Protein AF-A0A936ZHN9-F1 (afdb_monomer_lite)

pLDDT: mean 74.26, std 23.76, range [26.36, 98.88]

Organism: NCBI:txid670292

Sequence (359 aa):
MGTAAKRIGDVVGRVVKGFGGCNIIDLTASSDRSVEKGTRDTKKVFALVLHQMACCHQRRDPLRSYLGIKAHYAILPDGRILQLHGVDKLIWASHGFNNGSVAVEFAGNFPNIHGKWWKGDTYGRNKVTAAQIEAGRCLVRHLVRTIGLRTVLAHRQSSDTRENDPGPDIWYNVGQWAVTTLGLSDGGPGFKVGSGKPILDAWRTWGTSGLVREAEAEVGFQTEFNFEEGEETEDELWRGEPEGNFEGEVPFAEALRDPRAKGPGIYTLFKGGKRLYAGRADNLQRRLATHLWYMKKHDANVGDYAVKLTPLAGADPSKLSRVESATIRHWGTRTQGGPLTNVKTRELEVLPLSTEAWT

Foldseek 3Di:
DDPDDDDDDPQQFDQDQQPPRQGEGESQVPADCVQFPDFADLLLAAEEAAFEPLAAQDDPDVSNPCSDPQFQWEAHLQLHIYGNHDSRTQGPDQAPCRRHYGYYYYYAFEAAPVQDTDPCVVGNHDHRHPSSLVSLQVVLVSCCPPRVHQAYEFSLQEAPVCVQTVHLVNCQSRVLCCCVPVVHHHPAPQHHDDNHGGDDPCSNCPPVVPVVVVVVPPDPDDDDDDDDDDPDDPPPDDPADLQHDPPQKDQLVVCLVDPLQAAWFKKWKDFQNHTFKIDIDRGNNVVSVVLVVLCVVVVHDSRRMIMGGDRPVPDDPVRRVVSVVSVCVVPHFDDDDDSRDDNRPRMHGDDDDDDDDDD

Radius of gyration: 25.52 Å; chains: 1; bounding box: 88×53×65 Å

InterPro domains:
  IPR002502 N-acetylmuramoyl-L-alanine amidase domain [PF01510] (45-168)
  IPR002502 N-acetylmuramoyl-L-alanine amidase domain [cd06583] (64-168)
  IPR036505 N-acetylmuramoyl-L-alanine amidase/PGRP domain superfamily [G3DSA:3.40.80.10] (27-177)
  IPR036505 N-acetylmuramoyl-L-alanine amidase/PGRP domain superfamily [SSF55846] (54-177)

Secondary structure (DSSP, 8-state):
-------------EEEEETTTEEEEE-TTTS-GGGEEEE--GGG--EEEEEE-SB-S--SSHHHHTTT-SSSEEE-TT-PEEE-S-TTEEESSSGGGGGGEEEEEESB----TTS--TTHHHH------HHHHHHHHHHHHHHHHHH---EEEEGGGG-GGGTTSS-HHHIIIIIIHHHHHH--B---TT---TT--PPPHHHHTTTTTTHHHHHTSS---------------TT-S--S-TT--GGGEEEHHHHTT-GGGSSSEEEEEEETTEEEEEEEESSHHHHHHHHHHHHHHTT--GGGEEEEEEE-TT--HHHHHHHHHHHHHHH---SS--TT--GGG--------------

Structure (mmCIF, N/CA/C/O backbone):
data_AF-A0A936ZHN9-F1
#
_entry.id   AF-A0A936ZHN9-F1
#
loop_
_atom_site.group_PDB
_atom_site.id
_atom_site.type_symbol
_atom_site.label_atom_id
_atom_site.label_alt_id
_atom_site.label_comp_id
_atom_site.label_asym_id
_atom_site.label_entity_id
_atom_site.label_seq_id
_atom_site.pdbx_PDB_ins_code
_atom_site.Cartn_x
_atom_site.Cartn_y
_atom_site.Cartn_z
_atom_site.occupancy
_atom_site.B_iso_or_equiv
_atom_site.auth_seq_id
_atom_site.auth_comp_id
_atom_site.auth_asym_id
_atom_site.auth_atom_id
_atom_site.pdbx_PDB_model_num
ATOM 1 N N . MET A 1 1 ? 47.050 16.314 -15.512 1.00 35.94 1 MET A N 1
ATOM 2 C CA . MET A 1 1 ? 46.449 14.967 -15.609 1.00 35.94 1 MET A CA 1
ATOM 3 C C . MET A 1 1 ? 46.269 14.439 -14.197 1.00 35.94 1 MET A C 1
ATOM 5 O O . MET A 1 1 ? 47.261 14.259 -13.510 1.00 35.94 1 MET A O 1
ATOM 9 N N . GLY A 1 2 ? 45.031 14.294 -13.732 1.00 27.86 2 GLY A N 1
ATOM 10 C CA . GLY A 1 2 ? 44.733 13.868 -12.364 1.00 27.86 2 GLY A CA 1
ATOM 11 C C . GLY A 1 2 ? 43.358 13.223 -12.314 1.00 27.86 2 GLY A C 1
ATOM 12 O O . GLY A 1 2 ? 42.372 13.864 -11.970 1.00 27.86 2 GLY A O 1
ATOM 13 N N . THR A 1 3 ? 43.284 11.966 -12.736 1.00 32.03 3 THR A N 1
ATOM 14 C CA . THR A 1 3 ? 42.100 11.118 -12.611 1.00 32.03 3 THR A CA 1
ATOM 15 C C . THR A 1 3 ? 41.968 10.699 -11.150 1.00 32.03 3 THR A C 1
ATOM 17 O O . THR A 1 3 ? 42.633 9.777 -10.684 1.00 32.03 3 THR A O 1
ATOM 20 N N . ALA A 1 4 ? 41.109 11.393 -10.404 1.00 32.22 4 ALA A N 1
ATOM 21 C CA . ALA A 1 4 ? 40.687 10.955 -9.082 1.00 32.22 4 ALA A CA 1
ATOM 22 C C . ALA A 1 4 ? 39.760 9.740 -9.238 1.00 32.22 4 ALA A C 1
ATOM 24 O O . ALA A 1 4 ? 38.570 9.870 -9.532 1.00 32.22 4 ALA A O 1
ATOM 25 N N . ALA A 1 5 ? 40.321 8.544 -9.064 1.00 34.22 5 ALA A N 1
ATOM 26 C CA . ALA A 1 5 ? 39.557 7.317 -8.910 1.00 34.22 5 ALA A CA 1
ATOM 27 C C . ALA A 1 5 ? 38.661 7.443 -7.666 1.00 34.22 5 ALA A C 1
ATOM 29 O O . ALA A 1 5 ? 39.126 7.447 -6.524 1.00 34.22 5 ALA A O 1
ATOM 30 N N . LYS A 1 6 ? 37.356 7.587 -7.900 1.00 33.28 6 LYS A N 1
ATOM 31 C CA . LYS A 1 6 ? 36.328 7.616 -6.862 1.00 33.28 6 LYS A CA 1
ATOM 32 C C . LYS A 1 6 ? 36.311 6.236 -6.198 1.00 33.28 6 LYS A C 1
ATOM 34 O O . LYS A 1 6 ? 35.942 5.253 -6.836 1.00 33.28 6 LYS A O 1
ATOM 39 N N . ARG A 1 7 ? 36.759 6.158 -4.940 1.00 34.28 7 ARG A N 1
ATOM 40 C CA . ARG A 1 7 ? 36.729 4.931 -4.129 1.00 34.28 7 ARG A CA 1
ATOM 41 C C . ARG A 1 7 ? 35.315 4.343 -4.156 1.00 34.28 7 ARG A C 1
ATOM 43 O O . ARG A 1 7 ? 34.364 4.988 -3.717 1.00 34.28 7 ARG A O 1
ATOM 50 N N . ILE A 1 8 ? 35.190 3.134 -4.694 1.00 36.06 8 ILE A N 1
ATOM 51 C CA . ILE A 1 8 ? 33.970 2.330 -4.649 1.00 36.06 8 ILE A CA 1
ATOM 52 C C . ILE A 1 8 ? 33.857 1.823 -3.212 1.00 36.06 8 ILE A C 1
ATOM 54 O O . ILE A 1 8 ? 34.542 0.884 -2.829 1.00 36.06 8 ILE A O 1
ATOM 58 N N . GLY A 1 9 ? 33.055 2.502 -2.393 1.00 38.91 9 GLY A N 1
ATOM 59 C CA . GLY A 1 9 ? 32.646 1.968 -1.099 1.00 38.91 9 GLY A CA 1
ATOM 60 C C . GLY A 1 9 ? 31.683 0.803 -1.312 1.00 38.91 9 GLY A C 1
ATOM 61 O O . GLY A 1 9 ? 30.741 0.897 -2.113 1.00 38.91 9 GLY A O 1
ATOM 62 N N . ASP A 1 10 ? 31.917 -0.302 -0.615 1.00 45.94 10 ASP A N 1
ATOM 63 C CA . ASP A 1 10 ? 30.954 -1.392 -0.528 1.00 45.94 10 ASP A CA 1
ATOM 64 C C . ASP A 1 10 ? 29.676 -0.861 0.125 1.00 45.94 10 ASP A C 1
ATOM 66 O O . ASP A 1 10 ? 29.695 -0.341 1.242 1.00 45.94 10 ASP A O 1
ATOM 70 N N . VAL A 1 11 ? 28.550 -0.944 -0.589 1.00 52.50 11 VAL A N 1
ATOM 71 C CA . VAL A 1 11 ? 27.240 -0.665 0.008 1.00 52.50 11 VAL A CA 1
ATOM 72 C C . VAL A 1 11 ? 26.887 -1.882 0.848 1.00 52.50 11 VAL A C 1
ATOM 74 O O . VAL A 1 11 ? 26.295 -2.845 0.367 1.00 52.50 11 VAL A O 1
ATOM 77 N N . VAL A 1 12 ? 27.314 -1.858 2.107 1.00 57.59 12 VAL A N 1
ATOM 78 C CA . VAL A 1 12 ? 26.957 -2.870 3.098 1.00 57.59 12 VAL A CA 1
ATOM 79 C C . VAL A 1 12 ? 25.663 -2.415 3.760 1.00 57.59 12 VAL A C 1
ATOM 81 O O . VAL A 1 12 ? 25.672 -1.653 4.724 1.00 57.59 12 VAL A O 1
ATOM 84 N N . GLY A 1 13 ? 24.529 -2.847 3.209 1.00 57.91 13 GLY A N 1
ATOM 85 C CA . GLY A 1 13 ? 23.241 -2.656 3.869 1.00 57.91 13 GLY A CA 1
ATOM 86 C C . GLY A 1 13 ? 23.223 -3.413 5.192 1.00 57.91 13 GLY A C 1
ATOM 87 O O . GLY A 1 13 ? 23.530 -4.608 5.233 1.00 57.91 13 GLY A O 1
ATOM 88 N N . ARG A 1 14 ? 22.866 -2.739 6.287 1.00 69.00 14 ARG A N 1
ATOM 89 C CA . ARG A 1 14 ? 22.705 -3.419 7.572 1.00 69.00 14 ARG A CA 1
ATOM 90 C C . ARG A 1 14 ? 21.387 -4.179 7.525 1.00 69.00 14 ARG A C 1
ATOM 92 O O . ARG A 1 14 ? 20.329 -3.573 7.389 1.00 69.00 14 ARG A O 1
ATOM 99 N N . VAL A 1 15 ? 21.429 -5.505 7.650 1.00 61.72 15 VAL A N 1
ATOM 100 C CA . VAL A 1 15 ? 20.197 -6.274 7.857 1.00 61.72 15 VAL A CA 1
ATOM 101 C C . VAL A 1 15 ? 19.687 -5.938 9.250 1.00 61.72 15 VAL A C 1
ATOM 103 O O . VAL A 1 15 ? 20.253 -6.359 10.259 1.00 61.72 15 VAL A O 1
ATOM 106 N N . VAL A 1 16 ? 18.615 -5.160 9.305 1.00 60.09 16 VAL A N 1
ATOM 107 C CA . VAL A 1 16 ? 17.862 -4.946 10.528 1.00 60.09 16 VAL A CA 1
ATOM 108 C C . VAL A 1 16 ? 16.792 -6.026 10.542 1.00 60.09 16 VAL A C 1
ATOM 110 O O . VAL A 1 16 ? 15.832 -5.994 9.770 1.00 60.09 16 VAL A O 1
ATOM 113 N N . LYS A 1 17 ? 16.964 -7.029 11.411 1.00 52.78 17 LYS A N 1
ATOM 114 C CA . LYS A 1 17 ? 15.874 -7.962 11.705 1.00 52.78 17 LYS A CA 1
ATOM 115 C C . LYS A 1 17 ? 14.760 -7.161 12.371 1.00 52.78 17 LYS A C 1
ATOM 117 O O . LYS A 1 17 ? 14.846 -6.826 13.550 1.00 52.78 17 LYS A O 1
ATOM 122 N N . GLY A 1 18 ? 13.720 -6.837 11.613 1.00 49.50 18 GLY A N 1
ATOM 123 C CA . GLY A 1 18 ? 12.486 -6.317 12.170 1.00 49.50 18 GLY A CA 1
ATOM 124 C C . GLY A 1 18 ? 11.871 -7.369 13.092 1.00 49.50 18 GLY A C 1
ATOM 125 O O . GLY A 1 18 ? 11.847 -8.561 12.775 1.00 49.50 18 GLY A O 1
ATOM 126 N N . PHE A 1 19 ? 11.357 -6.938 14.243 1.00 41.69 19 PHE A N 1
ATOM 127 C CA . PHE A 1 19 ? 10.663 -7.831 15.168 1.00 41.69 19 PHE A CA 1
ATOM 128 C C . PHE A 1 19 ? 9.455 -8.499 14.479 1.00 41.69 19 PHE A C 1
ATOM 130 O O . PHE A 1 19 ? 8.553 -7.824 13.970 1.00 41.69 19 PHE A O 1
ATOM 137 N N . GLY A 1 20 ? 9.446 -9.839 14.464 1.00 48.97 20 GLY A N 1
ATOM 138 C CA . GLY A 1 20 ? 8.433 -10.666 13.794 1.00 48.97 20 GLY A CA 1
ATOM 139 C C . GLY A 1 20 ? 8.844 -11.278 12.447 1.00 48.97 20 GLY A C 1
ATOM 140 O O . GLY A 1 20 ? 7.960 -11.626 11.673 1.00 48.97 20 GLY A O 1
ATOM 141 N N . GLY A 1 21 ? 10.146 -11.397 12.158 1.00 59.66 21 GLY A N 1
ATOM 142 C CA . GLY A 1 21 ? 10.658 -12.133 10.989 1.00 59.66 21 GLY A CA 1
ATOM 143 C C . GLY A 1 21 ? 10.803 -11.310 9.705 1.00 59.66 21 GLY A C 1
ATOM 144 O O . GLY A 1 21 ? 11.083 -11.874 8.652 1.00 59.66 21 GLY A O 1
ATOM 145 N N . CYS A 1 22 ? 10.640 -9.984 9.777 1.00 74.56 22 CYS A N 1
ATOM 146 C CA . CYS A 1 22 ? 10.806 -9.101 8.624 1.00 74.56 22 CYS A CA 1
ATOM 147 C C . CYS A 1 22 ? 12.273 -8.746 8.401 1.00 74.56 22 CYS A C 1
ATOM 149 O O . CYS A 1 22 ? 12.855 -8.013 9.200 1.00 74.56 22 CYS A O 1
ATOM 151 N N . ASN A 1 23 ? 12.871 -9.225 7.313 1.00 84.06 23 ASN A N 1
ATOM 152 C CA . ASN A 1 23 ? 14.238 -8.859 6.948 1.00 84.06 23 ASN A CA 1
ATOM 153 C C . ASN A 1 23 ? 14.222 -7.548 6.153 1.00 84.06 23 ASN A C 1
ATOM 155 O O . ASN A 1 23 ? 14.029 -7.554 4.937 1.00 84.06 23 ASN A O 1
ATOM 159 N N . ILE A 1 24 ? 14.410 -6.428 6.856 1.00 91.75 24 ILE A N 1
ATOM 160 C CA . ILE A 1 24 ? 14.537 -5.099 6.253 1.00 91.75 24 ILE A CA 1
ATOM 161 C C . ILE A 1 24 ? 16.026 -4.768 6.143 1.00 91.75 24 ILE A C 1
ATOM 163 O O . ILE A 1 24 ? 16.771 -4.821 7.122 1.00 91.75 24 ILE A O 1
ATOM 167 N N . ILE A 1 25 ? 16.471 -4.447 4.935 1.00 92.94 25 ILE A N 1
ATOM 168 C CA . ILE A 1 25 ? 17.837 -4.014 4.658 1.00 92.94 25 ILE A CA 1
ATOM 169 C C . ILE A 1 25 ? 17.857 -2.494 4.774 1.00 92.94 25 ILE A C 1
ATOM 171 O O . ILE A 1 25 ? 17.269 -1.799 3.945 1.00 92.94 25 ILE A O 1
ATOM 175 N N . ASP A 1 26 ? 18.520 -1.985 5.806 1.00 93.62 26 ASP A N 1
ATOM 176 C CA . ASP A 1 26 ? 18.689 -0.553 6.016 1.00 93.62 26 ASP A CA 1
ATOM 177 C C . ASP A 1 26 ? 19.761 -0.010 5.065 1.00 93.62 26 ASP A C 1
ATOM 179 O O . ASP A 1 26 ? 20.941 -0.363 5.155 1.00 93.62 26 ASP A O 1
ATOM 183 N N . LEU A 1 27 ? 19.316 0.837 4.138 1.00 94.69 27 LEU A N 1
ATOM 184 C CA . LEU A 1 27 ? 20.131 1.572 3.174 1.00 94.69 27 LEU A CA 1
ATOM 185 C C . LEU A 1 27 ? 20.013 3.089 3.380 1.00 94.69 27 LEU A C 1
ATOM 187 O O . LEU A 1 27 ? 20.420 3.869 2.515 1.00 94.69 27 LEU A O 1
ATOM 191 N N . THR A 1 28 ? 19.475 3.536 4.516 1.00 94.56 28 THR A N 1
ATOM 192 C CA . THR A 1 28 ? 19.203 4.957 4.767 1.00 94.56 28 THR A CA 1
ATOM 193 C C . THR A 1 28 ? 20.461 5.815 4.760 1.00 94.56 28 THR A C 1
ATOM 195 O O . THR A 1 28 ? 20.413 6.974 4.355 1.00 94.56 28 THR A O 1
ATOM 198 N N . ALA A 1 29 ? 21.608 5.257 5.152 1.00 93.31 29 ALA A N 1
ATOM 199 C CA . ALA A 1 29 ? 22.896 5.946 5.111 1.00 93.31 29 ALA A CA 1
ATOM 200 C C . ALA A 1 29 ? 23.430 6.158 3.682 1.00 93.31 29 ALA A C 1
ATOM 202 O O . ALA A 1 29 ? 24.189 7.098 3.453 1.00 93.31 29 ALA A O 1
ATOM 203 N N . SER A 1 30 ? 23.040 5.303 2.733 1.00 93.50 30 SER A N 1
ATOM 204 C CA . SER A 1 30 ? 23.545 5.310 1.353 1.00 93.50 30 SER A CA 1
ATOM 205 C C . SER A 1 30 ? 22.571 5.914 0.341 1.00 93.50 30 SER A C 1
ATOM 207 O O . SER A 1 30 ? 22.968 6.162 -0.796 1.00 93.50 30 SER A O 1
ATOM 209 N N . SER A 1 31 ? 21.310 6.124 0.721 1.00 93.56 31 SER A N 1
ATOM 210 C CA . SER A 1 31 ? 20.264 6.598 -0.192 1.00 93.56 31 SER A CA 1
ATOM 211 C C . SER A 1 31 ? 20.435 8.071 -0.564 1.00 93.56 31 SER A C 1
ATOM 213 O O . SER A 1 31 ? 20.988 8.868 0.199 1.00 93.56 31 SER A O 1
ATOM 215 N N . ASP A 1 32 ? 19.969 8.435 -1.759 1.00 93.25 32 ASP A N 1
ATOM 216 C CA . ASP A 1 32 ? 20.125 9.781 -2.305 1.00 93.25 32 ASP A CA 1
ATOM 217 C C . ASP A 1 32 ? 19.304 10.801 -1.507 1.00 93.25 32 ASP A C 1
ATOM 219 O O . ASP A 1 32 ? 18.083 10.884 -1.618 1.00 93.25 32 ASP A O 1
ATOM 223 N N . ARG A 1 33 ? 19.988 11.641 -0.727 1.00 94.12 33 ARG A N 1
ATOM 224 C CA . ARG A 1 33 ? 19.355 12.674 0.105 1.00 94.12 33 ARG A CA 1
ATOM 225 C C . ARG A 1 33 ? 18.633 13.753 -0.706 1.00 94.12 33 ARG A C 1
ATOM 227 O O . ARG A 1 33 ? 17.804 14.456 -0.138 1.00 94.12 33 ARG A O 1
ATOM 234 N N . SER A 1 34 ? 18.887 13.885 -2.013 1.00 94.38 34 SER A N 1
ATOM 235 C CA . SER A 1 34 ? 18.247 14.907 -2.859 1.00 94.38 34 SER A CA 1
ATOM 236 C C . SER A 1 34 ? 16.718 14.749 -2.961 1.00 94.38 34 SER A C 1
ATOM 238 O O . SER A 1 34 ? 15.983 15.712 -3.240 1.00 94.38 34 SER A O 1
ATOM 240 N N . VAL A 1 35 ? 16.212 13.537 -2.705 1.00 93.94 35 VAL A N 1
ATOM 241 C CA . VAL A 1 35 ? 14.775 13.237 -2.730 1.00 93.94 35 VAL A CA 1
ATOM 242 C C . VAL A 1 35 ? 14.061 13.662 -1.445 1.00 93.94 35 VAL A C 1
ATOM 244 O O . VAL A 1 35 ? 12.846 13.874 -1.479 1.00 93.94 35 VAL A O 1
ATOM 247 N N . GLU A 1 36 ? 14.794 13.839 -0.343 1.00 95.44 36 GLU A N 1
ATOM 248 C CA . GLU A 1 36 ? 14.254 14.291 0.939 1.00 95.44 36 GLU A CA 1
ATOM 249 C C . GLU A 1 36 ? 13.883 15.778 0.860 1.00 95.44 36 GLU A C 1
ATOM 251 O O . GLU A 1 36 ? 14.629 16.612 0.346 1.00 95.44 36 GLU A O 1
ATOM 256 N N . LYS A 1 37 ? 12.694 16.122 1.357 1.00 96.00 37 LYS A N 1
ATOM 257 C CA . LYS A 1 37 ? 12.128 17.485 1.337 1.00 96.00 37 LYS A CA 1
ATOM 258 C C . LYS A 1 37 ? 12.020 18.099 2.727 1.00 96.00 37 LYS A C 1
ATOM 260 O O . LYS A 1 37 ? 11.380 19.129 2.903 1.00 96.00 37 LYS A O 1
ATOM 265 N N . GLY A 1 38 ? 12.643 17.452 3.705 1.00 93.75 38 GLY A N 1
ATOM 266 C CA . GLY A 1 38 ? 12.658 17.855 5.101 1.00 93.75 38 GLY A CA 1
ATOM 267 C C . GLY A 1 38 ? 12.390 16.684 6.038 1.00 93.75 38 GLY A C 1
ATOM 268 O O . GLY A 1 38 ? 12.247 15.532 5.620 1.00 93.75 38 GLY A O 1
ATOM 269 N N . THR A 1 39 ? 12.298 17.011 7.320 1.00 95.81 39 THR A N 1
ATOM 270 C CA . THR A 1 39 ? 11.963 16.078 8.400 1.00 95.81 39 THR A CA 1
ATOM 271 C C . THR A 1 39 ? 10.605 16.463 8.988 1.00 95.81 39 THR A C 1
ATOM 273 O O . THR A 1 39 ? 10.214 17.629 8.966 1.00 95.81 39 THR A O 1
ATOM 276 N N . ARG A 1 40 ? 9.879 15.484 9.519 1.00 94.06 40 ARG A N 1
ATOM 277 C CA . ARG A 1 40 ? 8.571 15.634 10.162 1.00 94.06 40 ARG A CA 1
ATOM 278 C C . ARG A 1 40 ? 8.491 14.759 11.408 1.00 94.06 40 ARG A C 1
ATOM 280 O O . ARG A 1 40 ? 9.172 13.743 11.514 1.00 94.06 40 ARG A O 1
ATOM 287 N N . ASP A 1 41 ? 7.614 15.147 12.328 1.00 91.62 41 ASP A N 1
ATOM 288 C CA . ASP A 1 41 ? 7.293 14.342 13.507 1.00 91.62 41 ASP A CA 1
ATOM 289 C C . ASP A 1 41 ? 6.678 13.000 13.080 1.00 91.62 41 ASP A C 1
ATOM 291 O O . ASP A 1 41 ? 5.678 12.963 12.353 1.00 91.62 41 ASP A O 1
ATOM 295 N N . THR A 1 42 ? 7.265 11.899 13.546 1.00 90.25 42 THR A N 1
ATOM 296 C CA . THR A 1 42 ? 6.815 10.539 13.242 1.00 90.25 42 THR A CA 1
ATOM 297 C C . THR A 1 42 ? 5.399 10.274 13.747 1.00 90.25 42 THR A C 1
ATOM 299 O O . THR A 1 42 ? 4.678 9.506 13.119 1.00 90.25 42 THR A O 1
ATOM 302 N N . LYS A 1 43 ? 4.929 10.982 14.784 1.00 89.94 43 LYS A N 1
ATOM 303 C CA . LYS A 1 43 ? 3.538 10.894 15.271 1.00 89.94 43 LYS A CA 1
ATOM 304 C C . LYS A 1 43 ? 2.503 11.367 14.246 1.00 89.94 43 LYS A C 1
ATOM 306 O O . LYS A 1 43 ? 1.330 11.002 14.333 1.00 89.94 43 LYS A O 1
ATOM 311 N N . LYS A 1 44 ? 2.915 12.187 13.273 1.00 90.12 44 LYS A N 1
ATOM 312 C CA . LYS A 1 44 ? 2.057 12.643 12.168 1.00 90.12 44 LYS A CA 1
ATOM 313 C C . LYS A 1 44 ? 2.020 11.654 11.003 1.00 90.12 44 LYS A C 1
ATOM 315 O O . LYS A 1 44 ? 1.222 11.842 10.089 1.00 90.12 44 LYS A O 1
ATOM 320 N N . VAL A 1 45 ? 2.853 10.615 11.025 1.00 95.25 45 VAL A N 1
ATOM 321 C CA . VAL A 1 45 ? 2.933 9.596 9.980 1.00 95.25 45 VAL A CA 1
ATOM 322 C C . VAL A 1 45 ? 2.044 8.428 10.368 1.00 95.25 45 VAL A C 1
ATOM 324 O O . VAL A 1 45 ? 2.269 7.761 11.369 1.00 95.25 45 VAL A O 1
ATOM 327 N N . PHE A 1 46 ? 1.005 8.194 9.578 1.00 92.75 46 PHE A N 1
ATOM 328 C CA . PHE A 1 46 ? -0.062 7.270 9.944 1.00 92.75 46 PHE A CA 1
ATOM 329 C C . PHE A 1 46 ? -0.534 6.371 8.806 1.00 92.75 46 PHE A C 1
ATOM 331 O O . PHE A 1 46 ? -1.327 5.450 9.035 1.00 92.75 46 PHE A O 1
ATOM 338 N N . ALA A 1 47 ? -0.067 6.656 7.591 1.00 97.44 47 ALA A N 1
ATOM 339 C CA . ALA A 1 47 ? -0.455 5.964 6.381 1.00 97.44 47 ALA A CA 1
ATOM 340 C C . ALA A 1 47 ? 0.745 5.342 5.655 1.00 97.44 47 ALA A C 1
ATOM 342 O O . ALA A 1 47 ? 1.867 5.846 5.711 1.00 97.44 47 ALA A O 1
ATOM 343 N N . LEU A 1 48 ? 0.481 4.254 4.940 1.00 98.81 48 LEU A N 1
ATOM 344 C CA . LEU A 1 48 ? 1.389 3.635 3.986 1.00 98.81 48 LEU A CA 1
ATOM 345 C C . LEU A 1 48 ? 0.734 3.765 2.621 1.00 98.81 48 LEU A C 1
ATOM 347 O O . LEU A 1 48 ? -0.390 3.301 2.443 1.00 98.81 48 LEU A O 1
ATOM 351 N N . VAL A 1 49 ? 1.425 4.377 1.668 1.00 98.88 49 VAL A N 1
ATOM 352 C CA . VAL A 1 49 ? 0.976 4.418 0.278 1.00 98.88 49 VAL A CA 1
ATOM 353 C C . VAL A 1 49 ? 1.728 3.345 -0.492 1.00 98.88 49 VAL A C 1
ATOM 355 O O . VAL A 1 49 ? 2.959 3.292 -0.467 1.00 98.88 49 VAL A O 1
ATOM 358 N N . LEU A 1 50 ? 0.970 2.462 -1.130 1.00 98.88 50 LEU A N 1
ATOM 359 C CA . LEU A 1 50 ? 1.474 1.406 -1.991 1.00 98.88 50 LEU A CA 1
ATOM 360 C C . LEU A 1 50 ? 1.678 1.959 -3.400 1.00 98.88 50 LEU A C 1
ATOM 362 O O . LEU A 1 50 ? 0.776 2.603 -3.948 1.00 98.88 50 LEU A O 1
ATOM 366 N N . HIS A 1 51 ? 2.837 1.646 -3.971 1.00 98.62 51 HIS A N 1
ATOM 367 C CA . HIS A 1 51 ? 3.221 2.029 -5.319 1.00 98.62 51 HIS A CA 1
ATOM 368 C C . HIS A 1 51 ? 3.730 0.839 -6.139 1.00 98.62 51 HIS A C 1
ATOM 370 O O . HIS A 1 51 ? 4.254 -0.130 -5.583 1.00 98.62 51 HIS A O 1
ATOM 376 N N . GLN A 1 52 ? 3.633 0.932 -7.462 1.00 97.12 52 GLN A N 1
ATOM 377 C CA . GLN A 1 52 ? 4.488 0.174 -8.374 1.00 97.12 52 GLN A CA 1
ATOM 378 C C . GLN A 1 52 ? 5.467 1.094 -9.101 1.00 97.12 52 GLN A C 1
ATOM 380 O O . GLN A 1 52 ? 5.100 2.175 -9.561 1.00 97.12 52 GLN A O 1
ATOM 385 N N . MET A 1 53 ? 6.687 0.601 -9.328 1.00 93.56 53 MET A N 1
ATOM 386 C CA . MET A 1 53 ? 7.719 1.388 -10.011 1.00 93.56 53 MET A CA 1
ATOM 387 C C . MET A 1 53 ? 7.434 1.584 -11.508 1.00 93.56 53 MET A C 1
ATOM 389 O O . MET A 1 53 ? 8.060 2.430 -12.146 1.00 93.56 53 MET A O 1
ATOM 393 N N . ALA A 1 54 ? 6.535 0.776 -12.087 1.00 89.19 54 ALA A N 1
ATOM 394 C CA . ALA A 1 54 ? 6.254 0.695 -13.523 1.00 89.19 54 ALA A CA 1
ATOM 395 C C . ALA A 1 54 ? 7.505 0.416 -14.385 1.00 89.19 54 ALA A C 1
ATOM 397 O O . ALA A 1 54 ? 7.560 0.773 -15.562 1.00 89.19 54 ALA A O 1
ATOM 398 N N . CYS A 1 55 ? 8.530 -0.201 -13.791 1.00 84.31 55 CYS A N 1
ATOM 399 C CA . CYS A 1 55 ? 9.802 -0.539 -14.419 1.00 84.31 55 CYS A CA 1
ATOM 400 C C . CYS A 1 55 ? 10.631 -1.450 -13.513 1.00 84.31 55 CYS A C 1
ATOM 402 O O . CYS A 1 55 ? 10.217 -1.841 -12.421 1.00 84.31 55 CYS A O 1
ATOM 404 N N . CYS A 1 56 ? 11.881 -1.672 -13.929 1.00 83.81 56 CYS A N 1
ATOM 405 C CA . CYS A 1 56 ? 12.973 -1.894 -12.990 1.00 83.81 56 CYS A CA 1
ATOM 406 C C . CYS A 1 56 ? 12.916 -3.223 -12.234 1.00 83.81 56 CYS A C 1
ATOM 408 O O . CYS A 1 56 ? 13.628 -3.354 -11.256 1.00 83.81 56 CYS A O 1
ATOM 410 N N . HIS A 1 57 ? 12.137 -4.206 -12.696 1.00 81.31 57 HIS A N 1
ATOM 411 C CA . HIS A 1 57 ? 11.923 -5.483 -12.009 1.00 81.31 57 HIS A CA 1
ATOM 412 C C . HIS A 1 57 ? 13.233 -6.177 -11.607 1.00 81.31 57 HIS A C 1
ATOM 414 O O . HIS A 1 57 ? 13.422 -6.533 -10.450 1.00 81.31 57 HIS A O 1
ATOM 420 N N . GLN A 1 58 ? 14.180 -6.306 -12.538 1.00 80.00 58 GLN A N 1
ATOM 421 C CA . GLN A 1 58 ? 15.496 -6.887 -12.279 1.00 80.00 58 GLN A CA 1
ATOM 422 C C . GLN A 1 58 ? 16.589 -5.856 -12.562 1.00 80.00 58 GLN A C 1
ATOM 424 O O . GLN A 1 58 ? 16.662 -5.267 -13.641 1.00 80.00 58 GLN A O 1
ATOM 429 N N . ARG A 1 59 ? 17.453 -5.631 -11.571 1.00 82.69 59 ARG A N 1
ATOM 430 C CA . ARG A 1 59 ? 18.626 -4.754 -11.657 1.00 82.69 59 ARG A CA 1
ATOM 431 C C . ARG A 1 59 ? 19.860 -5.576 -11.310 1.00 82.69 59 ARG A C 1
ATOM 433 O O . ARG A 1 59 ? 19.814 -6.361 -10.369 1.00 82.69 59 ARG A O 1
ATOM 440 N N . ARG A 1 60 ? 20.957 -5.374 -12.046 1.00 79.62 60 ARG A N 1
ATOM 441 C CA . ARG A 1 60 ? 22.218 -6.115 -11.856 1.00 79.62 60 ARG A CA 1
ATOM 442 C C . ARG A 1 60 ? 22.819 -5.913 -10.460 1.00 79.62 60 ARG A C 1
ATOM 444 O O . ARG A 1 60 ? 23.286 -6.870 -9.862 1.00 79.62 60 ARG A O 1
ATOM 451 N N . ASP A 1 61 ? 22.782 -4.682 -9.951 1.00 85.19 61 ASP A N 1
ATOM 452 C CA . ASP A 1 61 ? 23.204 -4.332 -8.589 1.00 85.19 61 ASP A CA 1
ATOM 453 C C . ASP A 1 61 ? 22.018 -3.684 -7.858 1.00 85.19 61 ASP A C 1
ATOM 455 O O . ASP A 1 61 ? 21.877 -2.456 -7.878 1.00 85.19 61 ASP A O 1
ATOM 459 N N . PRO A 1 62 ? 21.092 -4.479 -7.293 1.00 82.62 62 PRO A N 1
ATOM 460 C CA . PRO A 1 62 ? 19.865 -3.944 -6.718 1.00 82.62 62 PRO A CA 1
ATOM 461 C C . PRO A 1 62 ? 20.157 -3.034 -5.517 1.00 82.62 62 PRO A C 1
ATOM 463 O O . PRO A 1 62 ? 19.578 -1.958 -5.427 1.00 82.62 62 P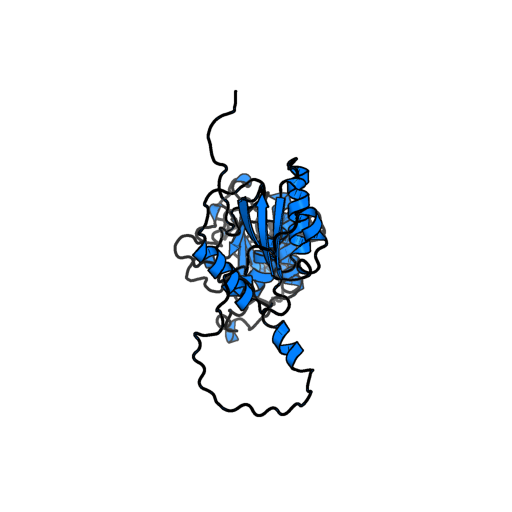RO A O 1
ATOM 466 N N . LEU A 1 63 ? 21.110 -3.373 -4.645 1.00 86.31 63 LEU A N 1
ATOM 467 C CA . LEU A 1 63 ? 21.384 -2.564 -3.449 1.00 86.31 63 LEU A CA 1
ATOM 468 C C . LEU A 1 63 ? 21.880 -1.150 -3.782 1.00 86.31 63 LEU A C 1
ATOM 470 O O . LEU A 1 63 ? 21.641 -0.233 -3.002 1.00 86.31 63 LEU A O 1
ATOM 474 N N . ARG A 1 64 ? 22.504 -0.948 -4.949 1.00 87.19 64 ARG A N 1
ATOM 475 C CA . ARG A 1 64 ? 22.855 0.391 -5.447 1.00 87.19 64 ARG A CA 1
ATOM 476 C C . ARG A 1 64 ? 21.792 1.014 -6.349 1.00 87.19 64 ARG A C 1
ATOM 478 O O . ARG A 1 64 ? 21.546 2.214 -6.274 1.00 87.19 64 ARG A O 1
ATOM 485 N N . SER A 1 65 ? 21.149 0.221 -7.205 1.00 87.00 65 SER A N 1
ATOM 486 C CA . SER A 1 65 ? 20.279 0.734 -8.277 1.00 87.00 65 SER A CA 1
ATOM 487 C C . SER A 1 65 ? 18.982 1.376 -7.777 1.00 87.00 65 SER A C 1
ATOM 489 O O . SER A 1 65 ? 18.377 2.149 -8.517 1.00 87.00 65 SER A O 1
ATOM 491 N N . TYR A 1 66 ? 18.543 1.063 -6.553 1.00 89.88 66 TYR A N 1
ATOM 492 C CA . TYR A 1 66 ? 17.319 1.627 -5.971 1.00 89.88 66 TYR A CA 1
ATOM 493 C C . TYR A 1 66 ? 17.561 2.811 -5.024 1.00 89.88 66 TYR A C 1
ATOM 495 O O . TYR A 1 66 ? 16.593 3.400 -4.555 1.00 89.88 66 TYR A O 1
ATOM 503 N N . LEU A 1 67 ? 18.815 3.216 -4.779 1.00 91.12 67 LEU A N 1
ATOM 504 C CA . LEU A 1 67 ? 19.148 4.299 -3.837 1.00 91.12 67 LEU A CA 1
ATOM 505 C C . LEU A 1 67 ? 18.579 5.673 -4.231 1.00 91.12 67 LEU A C 1
ATOM 507 O O . LEU A 1 67 ? 18.481 6.550 -3.382 1.00 91.12 67 LEU A O 1
ATOM 511 N N . GLY A 1 68 ? 18.218 5.865 -5.505 1.00 89.12 68 GLY A N 1
ATOM 512 C CA . GLY A 1 68 ? 17.596 7.094 -6.017 1.00 89.12 68 GLY A CA 1
ATOM 513 C C . GLY A 1 68 ? 16.069 7.037 -6.143 1.00 89.12 68 GLY A C 1
ATOM 514 O O . GLY A 1 68 ? 15.468 7.954 -6.706 1.00 89.12 68 GLY A O 1
ATOM 515 N N . ILE A 1 69 ? 15.423 5.956 -5.694 1.00 92.81 69 ILE A N 1
ATOM 516 C CA . ILE A 1 69 ? 13.961 5.853 -5.733 1.00 92.81 69 ILE A CA 1
ATOM 517 C C . ILE A 1 69 ? 13.350 6.833 -4.731 1.00 92.81 69 ILE A C 1
ATOM 519 O O . ILE A 1 69 ? 13.746 6.900 -3.572 1.00 92.81 69 ILE A O 1
ATOM 523 N N . LYS A 1 70 ? 12.331 7.575 -5.175 1.00 94.88 70 LYS A N 1
ATOM 524 C CA . LYS A 1 70 ? 11.612 8.564 -4.363 1.00 94.88 70 LYS A CA 1
ATOM 525 C C . LYS A 1 70 ? 10.561 7.899 -3.467 1.00 94.88 70 LYS A C 1
ATOM 527 O O . LYS A 1 70 ? 9.377 8.177 -3.610 1.00 94.88 70 LYS A O 1
ATOM 532 N N . ALA A 1 71 ? 10.982 7.031 -2.552 1.00 97.69 71 ALA A N 1
ATOM 533 C CA . ALA A 1 71 ? 10.100 6.363 -1.594 1.00 97.69 71 ALA A CA 1
ATOM 534 C C . ALA A 1 71 ? 10.854 5.976 -0.319 1.00 97.69 71 ALA A C 1
ATOM 536 O O . ALA A 1 71 ? 12.076 5.900 -0.316 1.00 97.69 71 ALA A O 1
ATOM 537 N N . HIS A 1 72 ? 10.135 5.696 0.767 1.00 98.50 72 HIS A N 1
ATOM 538 C CA . HIS A 1 72 ? 10.747 5.259 2.028 1.00 98.50 72 HIS A CA 1
ATOM 539 C C . HIS A 1 72 ? 11.240 3.820 1.955 1.00 98.50 72 HIS A C 1
ATOM 541 O O . HIS A 1 72 ? 12.284 3.496 2.520 1.00 98.50 72 HIS A O 1
ATOM 547 N N . TYR A 1 73 ? 10.496 2.976 1.243 1.00 98.50 73 TYR A N 1
ATOM 548 C CA . TYR A 1 73 ? 10.791 1.562 1.090 1.00 98.50 73 TYR A CA 1
ATOM 549 C C . TYR A 1 73 ? 10.725 1.130 -0.375 1.00 98.50 73 TYR A C 1
ATOM 551 O O . TYR A 1 73 ? 9.953 1.675 -1.164 1.00 98.50 73 TYR A O 1
ATOM 559 N N . ALA A 1 74 ? 11.487 0.095 -0.716 1.00 97.69 74 ALA A N 1
ATOM 560 C CA . ALA A 1 74 ? 11.365 -0.629 -1.975 1.00 97.69 74 ALA A CA 1
ATOM 561 C C . ALA A 1 74 ? 11.274 -2.138 -1.715 1.00 97.69 74 ALA A C 1
ATOM 563 O O . ALA A 1 74 ? 11.969 -2.656 -0.841 1.00 97.69 74 ALA A O 1
ATOM 564 N N . ILE A 1 75 ? 10.439 -2.847 -2.475 1.00 97.06 75 ILE A N 1
ATOM 565 C CA . ILE A 1 75 ? 10.281 -4.303 -2.386 1.00 97.06 75 ILE A CA 1
ATOM 566 C C . ILE A 1 75 ? 10.676 -4.949 -3.713 1.00 97.06 75 ILE A C 1
ATOM 568 O O . ILE A 1 75 ? 10.057 -4.729 -4.758 1.00 97.06 75 ILE A O 1
ATOM 572 N N . LEU A 1 76 ? 11.717 -5.774 -3.646 1.00 94.88 76 LEU A N 1
ATOM 573 C CA . LEU A 1 76 ? 12.331 -6.464 -4.778 1.00 94.88 76 LEU A CA 1
ATOM 574 C C . LEU A 1 76 ? 11.573 -7.751 -5.146 1.00 94.88 76 LEU A C 1
ATOM 576 O O . LEU A 1 76 ? 10.887 -8.302 -4.285 1.00 94.88 76 LEU A O 1
ATOM 580 N N . PRO A 1 77 ? 11.718 -8.291 -6.376 1.00 91.88 77 PRO A N 1
ATOM 581 C CA . PRO A 1 77 ? 11.016 -9.514 -6.792 1.00 91.88 77 PRO A CA 1
ATOM 582 C C . PRO A 1 77 ? 11.305 -10.745 -5.930 1.00 91.88 77 PRO A C 1
ATOM 584 O O . PRO A 1 77 ? 10.484 -11.653 -5.863 1.00 91.88 77 PRO A O 1
ATOM 587 N N . ASP A 1 78 ? 12.457 -10.776 -5.263 1.00 88.31 78 ASP A N 1
ATOM 588 C CA . ASP A 1 78 ? 12.865 -11.843 -4.346 1.00 88.31 78 ASP A CA 1
ATOM 589 C C . ASP A 1 78 ? 12.357 -11.643 -2.905 1.00 88.31 78 ASP A C 1
ATOM 591 O O . ASP A 1 78 ? 12.694 -12.420 -2.017 1.00 88.31 78 ASP A O 1
ATOM 595 N N . GLY A 1 79 ? 11.542 -10.612 -2.657 1.00 92.25 79 GLY A N 1
ATOM 596 C CA . GLY A 1 79 ? 10.953 -10.320 -1.350 1.00 92.25 79 GLY A CA 1
ATOM 597 C C . GLY A 1 79 ? 11.865 -9.550 -0.396 1.00 92.25 79 GLY A C 1
ATOM 598 O O . GLY A 1 79 ? 11.469 -9.281 0.739 1.00 92.25 79 GLY A O 1
ATOM 599 N N . ARG A 1 80 ? 13.070 -9.143 -0.815 1.00 92.56 80 ARG A N 1
ATOM 600 C CA . ARG A 1 80 ? 13.880 -8.228 -0.000 1.00 92.56 80 ARG A CA 1
ATOM 601 C C . ARG A 1 80 ? 13.189 -6.870 0.122 1.00 92.56 80 ARG A C 1
ATOM 603 O O . ARG A 1 80 ? 12.798 -6.268 -0.880 1.00 92.56 80 ARG A O 1
ATOM 610 N N . ILE A 1 81 ? 13.101 -6.378 1.357 1.00 96.00 81 ILE A N 1
ATOM 611 C CA . ILE A 1 81 ? 12.601 -5.041 1.684 1.00 96.00 81 ILE A CA 1
ATOM 612 C C . ILE A 1 81 ? 13.810 -4.141 1.913 1.00 96.00 81 ILE A C 1
ATOM 614 O O . ILE A 1 81 ? 14.615 -4.397 2.807 1.00 96.00 81 ILE A O 1
ATOM 618 N N . LEU A 1 82 ? 13.938 -3.087 1.120 1.00 95.56 82 LEU A N 1
ATOM 619 C CA . LEU A 1 82 ? 14.958 -2.060 1.286 1.00 95.56 82 LEU A CA 1
ATOM 620 C C . LEU A 1 82 ? 14.332 -0.866 1.998 1.00 95.56 82 LEU A C 1
ATOM 622 O O . LEU A 1 82 ? 13.323 -0.344 1.528 1.00 95.56 82 LEU A O 1
ATOM 626 N N . GLN A 1 83 ? 14.924 -0.418 3.100 1.00 97.06 83 GLN A N 1
ATOM 627 C CA . GLN A 1 83 ? 14.592 0.866 3.704 1.00 97.06 83 GLN A CA 1
ATOM 628 C C . GLN A 1 83 ? 15.550 1.923 3.158 1.00 97.06 83 GLN A C 1
ATOM 630 O O . GLN A 1 83 ? 16.738 1.916 3.473 1.00 97.06 83 GLN A O 1
ATOM 635 N N . LEU A 1 84 ? 15.025 2.815 2.323 1.00 97.19 84 LEU A N 1
ATOM 636 C CA . LEU A 1 84 ? 15.792 3.859 1.646 1.00 97.19 84 LEU A CA 1
ATOM 637 C C . LEU A 1 84 ? 15.831 5.144 2.472 1.00 97.19 84 LEU A C 1
ATOM 639 O O . LEU A 1 84 ? 16.858 5.801 2.565 1.00 97.19 84 LEU A O 1
ATOM 643 N N . HIS A 1 85 ? 14.732 5.489 3.140 1.00 97.56 85 HIS A N 1
ATOM 644 C CA . HIS A 1 85 ? 14.670 6.686 3.976 1.00 97.56 85 HIS A CA 1
ATOM 645 C C . HIS A 1 85 ? 13.942 6.412 5.293 1.00 97.56 85 HIS A C 1
ATOM 647 O O . HIS A 1 85 ? 13.071 5.543 5.386 1.00 97.56 85 HIS A O 1
ATOM 653 N N . GLY A 1 86 ? 14.314 7.163 6.331 1.00 96.31 86 GLY A N 1
ATOM 654 C CA . GLY A 1 86 ? 13.650 7.114 7.632 1.00 96.31 86 GLY A CA 1
ATOM 655 C C . GLY A 1 86 ? 12.193 7.569 7.536 1.00 96.31 86 GLY A C 1
ATOM 656 O O . GLY A 1 86 ? 11.848 8.422 6.718 1.00 96.31 86 GLY A O 1
ATOM 657 N N . VAL A 1 87 ? 11.320 7.010 8.376 1.00 96.81 87 VAL A N 1
ATOM 658 C CA . VAL A 1 87 ? 9.879 7.337 8.390 1.00 96.81 87 VAL A CA 1
ATOM 659 C C . VAL A 1 87 ? 9.605 8.812 8.737 1.00 96.81 87 VAL A C 1
ATOM 661 O O . VAL A 1 87 ? 8.578 9.370 8.342 1.00 96.81 87 VAL A O 1
ATOM 664 N N . ASP A 1 88 ? 10.557 9.456 9.417 1.00 96.06 88 ASP A N 1
ATOM 665 C CA . ASP A 1 88 ? 10.601 10.882 9.749 1.00 96.06 88 ASP A CA 1
ATOM 666 C C . ASP A 1 88 ? 10.889 11.780 8.537 1.00 96.06 88 ASP A C 1
ATOM 668 O O . ASP A 1 88 ? 10.691 12.989 8.618 1.00 96.06 88 ASP A O 1
ATOM 672 N N . LYS A 1 89 ? 11.341 11.237 7.402 1.00 97.62 89 LYS A N 1
ATOM 673 C CA . LYS A 1 89 ? 11.646 12.033 6.207 1.00 97.62 89 LYS A CA 1
ATOM 674 C C . LYS A 1 89 ? 10.401 12.321 5.385 1.00 97.62 89 LYS A C 1
ATOM 676 O O . LYS A 1 89 ? 9.595 11.432 5.114 1.00 97.62 89 LYS A O 1
ATOM 681 N N . LEU A 1 90 ? 10.257 13.569 4.949 1.00 97.12 90 LEU A N 1
ATOM 682 C CA . LEU A 1 90 ? 9.251 13.973 3.973 1.00 97.12 90 LEU A CA 1
ATOM 683 C C . LEU A 1 90 ? 9.782 13.705 2.562 1.00 97.12 90 LEU A C 1
ATOM 685 O O . LEU A 1 90 ? 10.851 14.191 2.200 1.00 97.12 90 LEU A O 1
ATOM 689 N N . ILE A 1 91 ? 9.019 12.969 1.755 1.00 97.00 91 ILE A N 1
ATOM 690 C CA . ILE A 1 91 ? 9.337 12.669 0.352 1.00 97.00 91 ILE A CA 1
ATOM 691 C C . ILE A 1 91 ? 8.099 12.964 -0.492 1.00 97.00 91 ILE A C 1
ATOM 693 O O . ILE A 1 91 ? 6.978 12.662 -0.082 1.00 97.00 91 ILE A O 1
ATOM 697 N N . TRP A 1 92 ? 8.291 13.548 -1.676 1.00 95.06 92 TRP A N 1
ATOM 698 C CA . TRP A 1 92 ? 7.212 13.778 -2.642 1.00 95.06 92 TRP A CA 1
ATOM 699 C C . TRP A 1 92 ? 6.947 12.536 -3.501 1.00 95.06 92 TRP A C 1
ATOM 701 O O . TRP A 1 92 ? 7.244 12.525 -4.694 1.00 95.06 92 TRP A O 1
ATOM 711 N N . ALA A 1 93 ? 6.410 11.492 -2.872 1.00 94.44 93 ALA A N 1
ATOM 712 C CA . ALA A 1 93 ? 6.139 10.198 -3.498 1.00 94.44 93 ALA A CA 1
ATOM 713 C C . ALA A 1 93 ? 4.661 10.002 -3.879 1.00 94.44 93 ALA A C 1
ATOM 715 O O . ALA A 1 93 ? 4.359 9.339 -4.863 1.00 94.44 93 ALA A O 1
ATOM 716 N N . SER A 1 94 ? 3.735 10.601 -3.125 1.00 95.81 94 SER A N 1
ATOM 717 C CA . SER A 1 94 ? 2.325 10.197 -3.061 1.00 95.81 94 SER A CA 1
ATOM 718 C C . SER A 1 94 ? 1.329 11.368 -3.159 1.00 95.81 94 SER A C 1
ATOM 720 O O . SER A 1 94 ? 0.202 11.275 -2.660 1.00 95.81 94 SER A O 1
ATOM 722 N N . HIS A 1 95 ? 1.724 12.490 -3.772 1.00 94.38 95 HIS A N 1
ATOM 723 C CA . HIS A 1 95 ? 0.903 13.705 -3.929 1.00 94.38 95 HIS A CA 1
ATOM 724 C C . HIS A 1 95 ? 0.223 14.141 -2.615 1.00 94.38 95 HIS A C 1
ATOM 726 O O . HIS A 1 95 ? 0.904 14.396 -1.621 1.00 94.38 95 HIS A O 1
ATOM 732 N N . GLY A 1 96 ? -1.114 14.209 -2.586 1.00 91.75 96 GLY A N 1
ATOM 733 C CA . GLY A 1 96 ? -1.899 14.677 -1.439 1.00 91.75 96 GLY A CA 1
ATOM 734 C C . GLY A 1 96 ? -1.686 13.893 -0.139 1.00 91.75 96 GLY A C 1
ATOM 735 O O . GLY A 1 96 ? -2.056 14.381 0.924 1.00 91.75 96 GLY A O 1
ATOM 736 N N . PHE A 1 97 ? -1.055 12.715 -0.188 1.00 96.31 97 PHE A N 1
ATOM 737 C CA . PHE A 1 97 ? -0.759 11.917 1.004 1.00 96.31 97 PHE A CA 1
ATOM 738 C C . PHE A 1 97 ? 0.620 12.176 1.613 1.00 96.31 97 PHE A C 1
ATOM 740 O O . PHE A 1 97 ? 0.841 11.783 2.757 1.00 96.31 97 PHE A O 1
ATOM 747 N N . ASN A 1 98 ? 1.507 12.895 0.909 1.00 93.12 98 ASN A N 1
ATOM 748 C CA . ASN A 1 98 ? 2.914 13.055 1.283 1.00 93.12 98 ASN A CA 1
ATOM 749 C C . ASN A 1 98 ? 3.113 13.372 2.763 1.00 93.12 98 ASN A C 1
ATOM 751 O O . ASN A 1 98 ? 3.936 12.731 3.393 1.00 93.12 98 ASN A O 1
ATOM 755 N N . ASN A 1 99 ? 2.364 14.318 3.336 1.00 92.44 99 ASN A N 1
ATOM 756 C CA . ASN A 1 99 ? 2.592 14.796 4.704 1.00 92.44 99 ASN A CA 1
ATOM 757 C C . ASN A 1 99 ? 2.336 13.742 5.792 1.00 92.44 99 ASN A C 1
ATOM 759 O O . ASN A 1 99 ? 3.003 13.779 6.825 1.00 92.44 99 ASN A O 1
ATOM 763 N N . GLY A 1 100 ? 1.391 12.825 5.568 1.00 94.25 100 GLY A N 1
ATOM 764 C CA . GLY A 1 100 ? 0.928 11.858 6.567 1.00 94.25 100 GLY A CA 1
ATOM 765 C C . GLY A 1 100 ? 1.352 10.417 6.300 1.00 94.25 100 GLY A C 1
ATOM 766 O O . GLY A 1 100 ? 0.952 9.527 7.054 1.00 94.25 100 GLY A O 1
ATOM 767 N N . SER A 1 101 ? 2.122 10.163 5.237 1.00 97.44 101 SER A N 1
ATOM 768 C CA . SER A 1 101 ? 2.421 8.804 4.793 1.00 97.44 101 SER A CA 1
ATOM 769 C C . SER A 1 101 ? 3.895 8.519 4.554 1.00 97.44 101 SER A C 1
ATOM 771 O O . SER A 1 101 ? 4.676 9.393 4.173 1.00 97.44 101 SER A O 1
ATOM 773 N N . VAL A 1 102 ? 4.254 7.249 4.715 1.00 98.50 102 VAL A N 1
ATOM 774 C CA . VAL A 1 102 ? 5.418 6.657 4.049 1.00 98.50 102 VAL A CA 1
ATOM 775 C C . VAL A 1 102 ? 4.988 5.992 2.744 1.00 98.50 102 VAL A C 1
ATOM 777 O O . VAL A 1 102 ? 3.838 5.574 2.612 1.00 98.50 102 VAL A O 1
ATOM 780 N N . ALA A 1 103 ? 5.901 5.899 1.785 1.00 98.62 103 ALA A N 1
ATOM 781 C CA . ALA A 1 103 ? 5.674 5.252 0.498 1.00 98.62 103 ALA A CA 1
ATOM 782 C C . ALA A 1 103 ? 6.497 3.966 0.378 1.00 98.62 103 ALA A C 1
ATOM 784 O O . ALA A 1 103 ? 7.651 3.921 0.815 1.00 98.62 103 ALA A O 1
ATOM 785 N N . VAL A 1 104 ? 5.914 2.939 -0.240 1.00 98.81 104 VAL A N 1
ATOM 786 C CA . VAL A 1 104 ? 6.622 1.717 -0.635 1.00 98.81 104 VAL A CA 1
ATOM 787 C C . VAL A 1 104 ? 6.447 1.454 -2.122 1.00 98.81 104 VAL A C 1
ATOM 789 O O . VAL A 1 104 ? 5.326 1.412 -2.619 1.00 98.81 104 VAL A O 1
ATOM 792 N N . GLU A 1 105 ? 7.562 1.233 -2.807 1.00 98.50 105 GLU A N 1
ATOM 793 C CA . GLU A 1 105 ? 7.622 0.941 -4.236 1.00 98.50 105 GLU A CA 1
ATOM 794 C C . GLU A 1 105 ? 7.862 -0.549 -4.486 1.00 98.50 105 GLU A C 1
ATOM 796 O O . GLU A 1 105 ? 8.867 -1.113 -4.048 1.00 98.50 105 GLU A O 1
ATOM 801 N N . PHE A 1 106 ? 6.964 -1.204 -5.218 1.00 98.38 106 PHE A N 1
ATOM 802 C CA . PHE A 1 106 ? 7.161 -2.581 -5.666 1.00 98.38 106 PHE A CA 1
ATOM 803 C C . PHE A 1 106 ? 7.895 -2.590 -7.008 1.00 98.38 106 PHE A C 1
ATOM 805 O O . PHE A 1 106 ? 7.425 -2.021 -7.996 1.00 98.38 106 PHE A O 1
ATOM 812 N N . ALA A 1 107 ? 9.048 -3.258 -7.052 1.00 96.56 107 ALA A N 1
ATOM 813 C CA . ALA A 1 107 ? 9.870 -3.348 -8.250 1.00 96.56 107 ALA A CA 1
ATOM 814 C C . ALA A 1 107 ? 9.193 -4.199 -9.334 1.00 96.56 107 ALA A C 1
ATOM 816 O O . ALA A 1 107 ? 9.037 -5.418 -9.203 1.00 96.56 107 ALA A O 1
ATOM 817 N N . GLY A 1 108 ? 8.827 -3.555 -10.435 1.00 95.62 108 GLY A N 1
ATOM 818 C CA . GLY A 1 108 ? 8.207 -4.181 -11.591 1.00 95.62 108 GLY A CA 1
ATOM 819 C C . GLY A 1 108 ? 7.256 -3.249 -12.323 1.00 95.62 108 GLY A C 1
ATOM 820 O O . GLY A 1 108 ? 6.951 -2.143 -11.875 1.00 95.62 108 GLY A O 1
ATOM 821 N N . ASN A 1 109 ? 6.809 -3.723 -13.479 1.00 96.38 109 ASN A N 1
ATOM 822 C CA . ASN A 1 109 ? 5.710 -3.155 -14.238 1.00 96.38 109 ASN A CA 1
ATOM 823 C C . ASN A 1 109 ? 4.584 -4.186 -14.272 1.00 96.38 109 ASN A C 1
ATOM 825 O O . ASN A 1 109 ? 4.766 -5.268 -14.836 1.00 96.38 109 ASN A O 1
ATOM 829 N N . PHE A 1 110 ? 3.452 -3.872 -13.649 1.00 96.69 110 PHE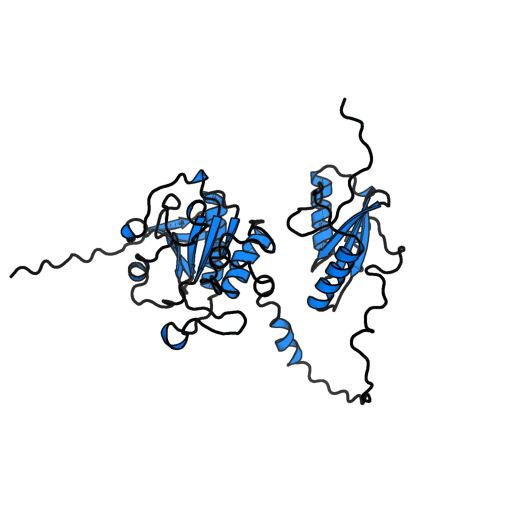 A N 1
ATOM 830 C CA . PHE A 1 110 ? 2.353 -4.809 -13.415 1.00 96.69 110 PHE A CA 1
ATOM 831 C C . PHE A 1 110 ? 1.105 -4.416 -14.215 1.00 96.69 110 PHE A C 1
ATOM 833 O O . PHE A 1 110 ? 0.870 -3.222 -14.445 1.00 96.69 110 PHE A O 1
ATOM 840 N N . PRO A 1 111 ? 0.303 -5.400 -14.664 1.00 95.31 111 PRO A N 1
ATOM 841 C CA . PRO A 1 111 ? -0.828 -5.133 -15.537 1.00 95.31 111 PRO A CA 1
ATOM 842 C C . PRO A 1 111 ? -1.942 -4.386 -14.800 1.00 95.31 111 PRO A C 1
ATOM 844 O O . PRO A 1 111 ? -2.029 -4.392 -13.575 1.00 95.31 111 PRO A O 1
ATOM 847 N N . ASN A 1 112 ? -2.813 -3.729 -15.557 1.00 94.44 112 ASN A N 1
ATOM 848 C CA . ASN A 1 112 ? -4.100 -3.257 -15.061 1.00 94.44 112 ASN A CA 1
ATOM 849 C C . ASN A 1 112 ? -5.164 -4.365 -15.136 1.00 94.44 112 ASN A C 1
ATOM 851 O O . ASN A 1 112 ? -4.888 -5.490 -15.551 1.00 94.44 112 ASN A O 1
ATOM 855 N N . ILE A 1 113 ? -6.409 -4.026 -14.794 1.00 91.94 113 ILE A N 1
ATOM 856 C CA . ILE A 1 113 ? -7.543 -4.969 -14.822 1.00 91.94 113 ILE A CA 1
ATOM 857 C C . ILE A 1 113 ? -7.855 -5.543 -16.211 1.00 91.94 113 ILE A C 1
ATOM 859 O O . ILE A 1 113 ? -8.530 -6.558 -16.314 1.00 91.94 113 ILE A O 1
ATOM 863 N N . HIS A 1 114 ? -7.358 -4.914 -17.276 1.00 92.25 114 HIS A N 1
ATOM 864 C CA . HIS A 1 114 ? -7.514 -5.364 -18.658 1.00 92.25 114 HIS A CA 1
ATOM 865 C C . HIS A 1 114 ? -6.278 -6.120 -19.164 1.00 92.25 114 HIS A C 1
ATOM 867 O O . HIS A 1 114 ? -6.112 -6.281 -20.371 1.00 92.25 114 HIS A O 1
ATOM 873 N N . GLY A 1 115 ? -5.358 -6.505 -18.273 1.00 92.31 115 GLY A N 1
ATOM 874 C CA . GLY A 1 115 ? -4.119 -7.175 -18.660 1.00 92.31 115 GLY A CA 1
ATOM 875 C C . GLY A 1 115 ? -3.154 -6.274 -19.438 1.00 92.31 115 GLY A C 1
ATOM 876 O O . GLY A 1 115 ? -2.341 -6.781 -20.202 1.00 92.31 115 GLY A O 1
ATOM 877 N N . LYS A 1 116 ? -3.240 -4.941 -19.304 1.00 93.75 116 LYS A N 1
ATOM 878 C CA . LYS A 1 116 ? -2.345 -3.998 -19.999 1.00 93.75 116 LYS A CA 1
ATOM 879 C C . LYS A 1 116 ? -1.275 -3.447 -19.064 1.00 93.75 116 LYS A C 1
ATOM 881 O O . LYS A 1 116 ? -1.583 -2.958 -17.981 1.00 93.75 116 LYS A O 1
ATOM 886 N N . TRP A 1 117 ? -0.030 -3.462 -19.529 1.00 93.81 117 TRP A N 1
ATOM 887 C CA . TRP A 1 117 ? 1.132 -2.889 -18.847 1.00 93.81 117 TRP A CA 1
ATOM 888 C C . TRP A 1 117 ? 1.427 -1.478 -19.336 1.00 93.81 117 TRP A C 1
ATOM 890 O O . TRP A 1 117 ? 1.209 -1.158 -20.508 1.00 93.81 117 TRP A O 1
ATOM 900 N N . TRP A 1 118 ? 2.009 -0.650 -18.472 1.00 91.06 118 TRP A N 1
ATOM 901 C CA . TRP A 1 118 ? 2.499 0.655 -18.893 1.00 91.06 118 TRP A CA 1
ATOM 902 C C . TRP A 1 118 ? 3.735 0.491 -19.781 1.00 91.06 118 TRP A C 1
ATOM 904 O O . TRP A 1 118 ? 4.784 0.081 -19.296 1.00 91.06 118 TRP A O 1
ATOM 914 N N . LYS A 1 119 ? 3.622 0.778 -21.086 1.00 92.75 119 LYS A N 1
ATOM 915 C CA . LYS A 1 119 ? 4.714 0.595 -22.068 1.00 92.75 119 LYS A CA 1
ATOM 916 C C . LYS A 1 119 ? 5.438 -0.754 -21.886 1.00 92.75 119 LYS A C 1
ATOM 918 O O . LYS A 1 119 ? 6.654 -0.804 -21.708 1.00 92.75 119 LYS A O 1
ATOM 923 N N . GLY A 1 120 ? 4.667 -1.845 -21.881 1.00 91.62 120 GLY A N 1
ATOM 924 C CA . GLY A 1 120 ? 5.153 -3.188 -21.534 1.00 91.62 120 GLY A CA 1
ATOM 925 C C . GLY A 1 120 ? 6.367 -3.665 -22.339 1.00 91.62 120 GLY A C 1
ATOM 926 O O . GLY A 1 120 ? 7.239 -4.313 -21.771 1.00 91.62 120 GLY A O 1
ATOM 927 N N . ASP A 1 121 ? 6.476 -3.299 -23.619 1.00 91.31 121 ASP A N 1
ATOM 928 C CA . ASP A 1 121 ? 7.642 -3.648 -24.448 1.00 91.31 121 ASP A CA 1
ATOM 929 C C . ASP A 1 121 ? 8.923 -2.906 -24.027 1.00 91.31 121 ASP A C 1
ATOM 931 O O . ASP A 1 121 ? 10.025 -3.396 -24.246 1.00 91.31 121 ASP A O 1
ATOM 935 N N . THR A 1 122 ? 8.799 -1.740 -23.384 1.00 90.75 122 THR A N 1
ATOM 936 C CA . THR A 1 122 ? 9.937 -0.942 -22.899 1.00 90.75 122 THR A CA 1
ATOM 937 C C . THR A 1 122 ? 10.337 -1.312 -21.474 1.00 90.75 122 THR A C 1
ATOM 939 O O . THR A 1 122 ? 11.522 -1.414 -21.166 1.00 90.75 122 THR A O 1
ATOM 942 N N . TYR A 1 123 ? 9.359 -1.480 -20.582 1.00 89.19 123 TYR A N 1
ATOM 943 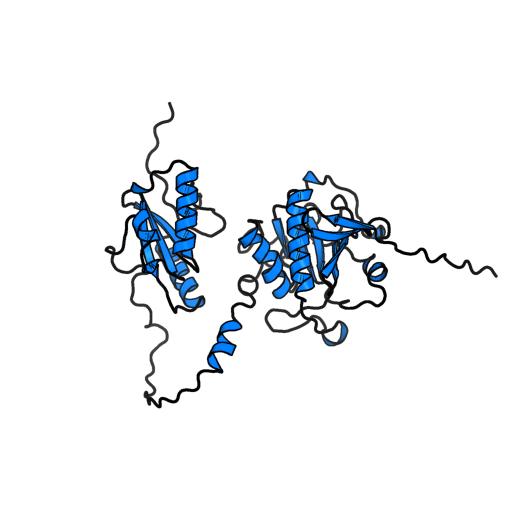C CA . TYR A 1 123 ? 9.606 -1.623 -19.141 1.00 89.19 123 TYR A CA 1
ATOM 944 C C . TYR A 1 123 ? 9.374 -3.035 -18.600 1.00 89.19 123 TYR A C 1
ATOM 946 O O . TYR A 1 123 ? 9.552 -3.271 -17.405 1.00 89.19 123 TYR A O 1
ATOM 954 N N . GLY A 1 124 ? 9.024 -3.972 -19.481 1.00 92.44 124 GLY A N 1
ATOM 955 C CA . GLY A 1 124 ? 8.714 -5.356 -19.151 1.00 92.44 124 GLY A CA 1
ATOM 956 C C . GLY A 1 124 ? 7.232 -5.568 -18.851 1.00 92.44 124 GLY A C 1
ATOM 957 O O . GLY A 1 124 ? 6.517 -4.654 -18.444 1.00 92.44 124 GLY A O 1
ATOM 958 N N . ARG A 1 125 ? 6.771 -6.805 -19.053 1.00 94.31 125 ARG A N 1
ATOM 959 C CA . ARG A 1 125 ? 5.430 -7.279 -18.685 1.00 94.31 125 ARG A CA 1
ATOM 960 C C . ARG A 1 125 ? 5.544 -8.201 -17.471 1.00 94.31 125 ARG A C 1
ATOM 962 O O . ARG A 1 125 ? 5.546 -9.421 -17.612 1.00 94.31 125 ARG A O 1
ATOM 969 N N . ASN A 1 126 ? 5.754 -7.634 -16.285 1.00 94.44 126 ASN A N 1
ATOM 970 C CA . ASN A 1 126 ? 6.020 -8.420 -15.079 1.00 94.44 126 ASN A CA 1
ATOM 971 C C . ASN A 1 126 ? 4.723 -8.834 -14.375 1.00 94.44 126 ASN A C 1
ATOM 973 O O . ASN A 1 126 ? 3.662 -8.235 -14.566 1.00 94.44 126 ASN A O 1
ATOM 977 N N . LYS A 1 127 ? 4.840 -9.845 -13.514 1.00 93.62 127 LYS A N 1
ATOM 978 C CA . LYS A 1 127 ? 3.823 -10.234 -12.535 1.00 93.62 127 LYS A CA 1
ATOM 979 C C . LYS A 1 127 ? 4.391 -10.013 -11.138 1.00 93.62 127 LYS A C 1
ATOM 981 O O . LYS A 1 127 ? 5.597 -10.165 -10.937 1.00 93.62 127 LYS A O 1
ATOM 986 N N . VAL A 1 128 ? 3.534 -9.642 -10.192 1.00 95.12 128 VAL A N 1
ATOM 987 C CA . VAL A 1 128 ? 3.930 -9.523 -8.785 1.00 95.12 128 VAL A CA 1
ATOM 988 C C . VAL A 1 128 ? 4.279 -10.917 -8.272 1.00 95.12 128 VAL A C 1
ATOM 990 O O . VAL A 1 128 ? 3.523 -11.862 -8.494 1.00 95.12 128 VAL A O 1
ATOM 993 N N . THR A 1 129 ? 5.424 -11.069 -7.611 1.00 92.06 129 THR A N 1
ATOM 994 C CA . THR A 1 129 ? 5.831 -12.374 -7.074 1.00 92.06 129 THR A CA 1
ATOM 995 C C . THR A 1 129 ? 5.183 -12.646 -5.714 1.00 92.06 129 THR A C 1
ATOM 997 O O . THR A 1 129 ? 4.851 -11.727 -4.962 1.00 92.06 129 THR A O 1
ATOM 1000 N N . ALA A 1 130 ? 5.064 -13.923 -5.342 1.00 92.25 130 ALA A N 1
ATOM 1001 C CA . ALA A 1 130 ? 4.618 -14.302 -3.999 1.00 92.25 130 ALA A CA 1
ATOM 1002 C C . ALA A 1 130 ? 5.541 -13.731 -2.904 1.00 92.25 130 ALA A C 1
ATOM 1004 O O . ALA A 1 130 ? 5.068 -13.259 -1.873 1.00 92.25 130 ALA A O 1
ATOM 1005 N N . ALA A 1 131 ? 6.854 -13.694 -3.158 1.00 90.94 131 ALA A N 1
ATOM 1006 C CA . ALA A 1 131 ? 7.827 -13.115 -2.236 1.00 90.94 131 ALA A CA 1
ATOM 1007 C C . ALA A 1 131 ? 7.605 -11.605 -2.034 1.00 90.94 131 ALA A C 1
ATOM 1009 O O . ALA A 1 131 ? 7.691 -11.121 -0.907 1.00 90.94 131 ALA A O 1
ATOM 1010 N N . GLN A 1 132 ? 7.250 -10.866 -3.093 1.00 96.06 132 GLN A N 1
ATOM 1011 C CA . GLN A 1 132 ? 6.862 -9.456 -2.988 1.00 96.06 132 GLN A CA 1
ATOM 1012 C C . GLN A 1 132 ? 5.600 -9.269 -2.149 1.00 96.06 132 GLN A C 1
ATOM 1014 O O . GLN A 1 132 ? 5.552 -8.368 -1.313 1.00 96.06 132 GLN A O 1
ATOM 1019 N N . ILE A 1 133 ? 4.588 -10.115 -2.348 1.00 96.94 133 ILE A N 1
ATOM 1020 C CA . ILE A 1 133 ? 3.343 -10.067 -1.574 1.00 96.94 133 ILE A CA 1
ATOM 1021 C C . ILE A 1 133 ? 3.633 -10.279 -0.086 1.00 96.94 133 ILE A C 1
ATOM 1023 O O . ILE A 1 133 ? 3.235 -9.457 0.741 1.00 96.94 133 ILE A O 1
ATOM 1027 N N . GLU A 1 134 ? 4.373 -11.332 0.261 1.00 94.31 134 GLU A N 1
ATOM 1028 C CA . GLU A 1 134 ? 4.702 -11.632 1.655 1.00 94.31 134 GLU A CA 1
ATOM 1029 C C . GLU A 1 134 ? 5.568 -10.541 2.291 1.00 94.31 134 GLU A C 1
ATOM 1031 O O . GLU A 1 134 ? 5.309 -10.124 3.423 1.00 94.31 134 GLU A O 1
ATOM 1036 N N . ALA A 1 135 ? 6.521 -9.984 1.542 1.00 94.69 135 ALA A N 1
ATOM 1037 C CA . ALA A 1 135 ? 7.304 -8.831 1.969 1.00 94.69 135 ALA A CA 1
ATOM 1038 C C . ALA A 1 135 ? 6.431 -7.588 2.211 1.00 94.69 135 ALA A C 1
ATOM 1040 O O . ALA A 1 135 ? 6.588 -6.910 3.226 1.00 94.69 135 ALA A O 1
ATOM 1041 N N . GLY A 1 136 ? 5.460 -7.318 1.335 1.00 97.94 136 GLY A N 1
ATOM 1042 C CA . GLY A 1 136 ? 4.501 -6.226 1.496 1.00 97.94 136 GLY A CA 1
ATOM 1043 C C . GLY A 1 136 ? 3.678 -6.372 2.773 1.00 97.94 136 GLY A C 1
ATOM 1044 O O . GLY A 1 136 ? 3.615 -5.452 3.589 1.00 97.94 136 GLY A O 1
ATOM 1045 N N . ARG A 1 137 ? 3.112 -7.561 3.005 1.00 96.62 137 ARG A N 1
ATOM 1046 C CA . ARG A 1 137 ? 2.368 -7.883 4.236 1.00 96.62 137 ARG A CA 1
ATOM 1047 C C . ARG A 1 137 ? 3.241 -7.752 5.479 1.00 96.62 137 ARG A C 1
ATOM 1049 O O . ARG A 1 137 ? 2.800 -7.248 6.514 1.00 96.62 137 ARG A O 1
ATOM 1056 N N . CYS A 1 138 ? 4.488 -8.196 5.379 1.00 94.81 138 CYS A N 1
ATOM 1057 C CA . CYS A 1 138 ? 5.467 -8.101 6.445 1.00 94.81 138 CYS A CA 1
ATOM 1058 C C . CYS A 1 138 ? 5.795 -6.643 6.800 1.00 94.81 138 CYS A C 1
ATOM 1060 O O . CYS A 1 138 ? 5.738 -6.275 7.976 1.00 94.81 138 CYS A O 1
ATOM 1062 N N . LEU A 1 139 ? 6.042 -5.797 5.793 1.00 97.31 139 LEU A N 1
ATOM 1063 C CA . LEU A 1 139 ? 6.284 -4.366 5.973 1.00 97.31 139 LEU A CA 1
ATOM 1064 C C . LEU A 1 139 ? 5.086 -3.668 6.626 1.00 97.31 139 LEU A C 1
ATOM 1066 O O . LEU A 1 139 ? 5.271 -2.890 7.560 1.00 97.31 139 LEU A O 1
ATOM 1070 N N . VAL A 1 140 ? 3.858 -3.978 6.198 1.00 97.38 140 VAL A N 1
ATOM 1071 C CA . VAL A 1 140 ? 2.646 -3.423 6.822 1.00 97.38 140 VAL A CA 1
ATOM 1072 C C . VAL A 1 140 ? 2.611 -3.754 8.316 1.00 97.38 140 VAL A C 1
ATOM 1074 O O . VAL A 1 140 ? 2.480 -2.850 9.138 1.00 97.38 140 VAL A O 1
ATOM 1077 N N . ARG A 1 141 ? 2.787 -5.029 8.695 1.00 93.56 141 ARG A N 1
ATOM 1078 C CA . ARG A 1 141 ? 2.808 -5.436 10.115 1.00 93.56 141 ARG A CA 1
ATOM 1079 C C . ARG A 1 141 ? 3.926 -4.742 10.893 1.00 93.56 141 ARG A C 1
ATOM 1081 O O . ARG A 1 141 ? 3.719 -4.373 12.047 1.00 93.56 141 ARG A O 1
ATOM 1088 N N . HIS A 1 142 ? 5.097 -4.575 10.280 1.00 92.62 142 HIS A N 1
ATOM 1089 C CA . HIS A 1 142 ? 6.208 -3.846 10.882 1.00 92.62 142 HIS A CA 1
ATOM 1090 C C . HIS A 1 142 ? 5.807 -2.398 11.197 1.00 92.62 142 HIS A C 1
ATOM 1092 O O . HIS A 1 142 ? 5.935 -1.979 12.343 1.00 92.62 142 HIS A O 1
ATOM 1098 N N . LEU A 1 143 ? 5.240 -1.674 10.230 1.00 94.25 143 LEU A N 1
ATOM 1099 C CA . LEU A 1 143 ? 4.832 -0.275 10.396 1.00 94.25 143 LEU A CA 1
ATOM 1100 C C . LEU A 1 143 ? 3.667 -0.100 11.381 1.00 94.25 143 LEU A C 1
ATOM 1102 O O . LEU A 1 143 ? 3.650 0.862 12.148 1.00 94.25 143 LEU A O 1
ATOM 1106 N N . VAL A 1 144 ? 2.720 -1.042 11.432 1.00 92.62 144 VAL A N 1
ATOM 1107 C CA . VAL A 1 144 ? 1.679 -1.053 12.479 1.00 92.62 144 VAL A CA 1
ATOM 1108 C C . VAL A 1 144 ? 2.314 -1.041 13.868 1.00 92.62 144 VAL A C 1
ATOM 1110 O O . VAL A 1 144 ? 1.891 -0.279 14.731 1.00 92.62 144 VAL A O 1
ATOM 1113 N N . ARG A 1 145 ? 3.365 -1.838 14.078 1.00 88.50 145 ARG A N 1
ATOM 1114 C CA . ARG A 1 145 ? 4.031 -1.962 15.381 1.00 88.50 145 ARG A CA 1
ATOM 1115 C C . ARG A 1 145 ? 4.952 -0.791 15.702 1.00 88.50 145 ARG A C 1
ATOM 1117 O O . ARG A 1 145 ? 5.022 -0.393 16.857 1.00 88.50 145 ARG A O 1
ATOM 1124 N N . THR A 1 146 ? 5.689 -0.279 14.719 1.00 88.31 146 THR A N 1
ATOM 1125 C CA . THR A 1 146 ? 6.755 0.702 14.973 1.00 88.31 146 THR A CA 1
ATOM 1126 C C . THR A 1 146 ? 6.282 2.144 14.929 1.00 88.31 146 THR A C 1
ATOM 1128 O O . THR A 1 146 ? 6.843 2.975 15.638 1.00 88.31 146 THR A O 1
ATOM 1131 N N . ILE A 1 147 ? 5.257 2.449 14.129 1.00 87.56 147 ILE A N 1
ATOM 1132 C CA . ILE A 1 147 ? 4.740 3.818 13.983 1.00 87.56 147 ILE A CA 1
ATOM 1133 C C . ILE A 1 147 ? 3.237 3.934 14.254 1.00 87.56 147 ILE A C 1
ATOM 1135 O O . ILE A 1 147 ? 2.678 5.016 14.111 1.00 87.56 147 ILE A O 1
ATOM 1139 N N . GLY A 1 148 ? 2.560 2.845 14.633 1.00 87.88 148 GLY A N 1
ATOM 1140 C CA . GLY A 1 148 ? 1.111 2.872 14.847 1.00 87.88 148 GLY A CA 1
ATOM 1141 C C . GLY A 1 148 ? 0.335 3.109 13.550 1.00 87.88 148 GLY A C 1
ATOM 1142 O O . GLY A 1 148 ? -0.643 3.859 13.540 1.00 87.88 148 GLY A O 1
ATOM 1143 N N . LEU A 1 149 ? 0.796 2.512 12.442 1.00 93.94 149 LEU A N 1
ATOM 1144 C CA . LEU A 1 149 ? 0.145 2.614 11.136 1.00 93.94 149 LEU A CA 1
ATOM 1145 C C . LEU A 1 149 ? -1.355 2.292 11.248 1.00 93.94 149 LEU A C 1
ATOM 1147 O O . LEU A 1 149 ? -1.727 1.214 11.705 1.00 93.94 149 LEU A O 1
ATOM 1151 N N . ARG A 1 150 ? -2.210 3.214 10.793 1.00 91.94 150 ARG A N 1
ATOM 1152 C CA . ARG A 1 150 ? -3.683 3.090 10.847 1.00 91.94 150 ARG A CA 1
ATOM 1153 C C . ARG A 1 150 ? -4.346 3.073 9.473 1.00 91.94 150 ARG A C 1
ATOM 1155 O O . ARG A 1 150 ? -5.513 2.693 9.365 1.00 91.94 150 ARG A O 1
ATOM 1162 N N . THR A 1 151 ? -3.612 3.469 8.434 1.00 95.81 151 THR A N 1
ATOM 1163 C CA . THR A 1 151 ? -4.145 3.613 7.078 1.00 95.81 151 THR A CA 1
ATOM 1164 C C . THR A 1 151 ? -3.217 2.976 6.039 1.00 95.81 151 THR A C 1
ATOM 1166 O O . THR A 1 151 ? -1.997 3.113 6.118 1.00 95.81 151 THR A O 1
ATOM 1169 N N . VAL A 1 152 ? -3.789 2.309 5.039 1.00 98.31 152 VAL A N 1
ATOM 1170 C CA . VAL A 1 152 ? -3.108 1.840 3.826 1.00 98.31 152 VAL A CA 1
ATOM 1171 C C . VAL A 1 152 ? -3.826 2.416 2.607 1.00 98.31 152 VAL A C 1
ATOM 1173 O O . VAL A 1 152 ? -5.048 2.386 2.538 1.00 98.31 152 VAL A O 1
ATOM 1176 N N . LEU A 1 153 ? -3.085 2.990 1.667 1.00 98.62 153 LEU A N 1
ATOM 1177 C CA . LEU A 1 153 ? -3.627 3.724 0.522 1.00 98.62 153 LEU A CA 1
ATOM 1178 C C . LEU A 1 153 ? -2.938 3.282 -0.768 1.00 98.62 153 LEU A C 1
ATOM 1180 O O . LEU A 1 153 ? -1.806 2.803 -0.748 1.00 98.62 153 LEU A O 1
ATOM 1184 N N . ALA A 1 154 ? -3.603 3.488 -1.897 1.00 98.56 154 ALA A N 1
ATOM 1185 C CA . ALA A 1 154 ? -2.993 3.424 -3.219 1.00 98.56 154 ALA A CA 1
ATOM 1186 C C . ALA A 1 154 ? -2.645 4.827 -3.711 1.00 98.56 154 ALA A C 1
ATOM 1188 O O . ALA A 1 154 ? -3.397 5.777 -3.477 1.00 98.56 154 ALA A O 1
ATOM 1189 N N . HIS A 1 155 ? -1.566 4.962 -4.479 1.00 98.00 155 HIS A N 1
ATOM 1190 C CA . HIS A 1 155 ? -1.218 6.248 -5.081 1.00 98.00 155 HIS A CA 1
ATOM 1191 C C . HIS A 1 155 ? -2.304 6.788 -6.026 1.00 98.00 155 HIS A C 1
ATOM 1193 O O . HIS A 1 155 ? -2.539 7.996 -6.066 1.00 98.00 155 HIS A O 1
ATOM 1199 N N . ARG A 1 156 ? -3.044 5.903 -6.710 1.00 97.56 156 ARG A N 1
ATOM 1200 C CA . ARG A 1 156 ? -4.241 6.255 -7.491 1.00 97.56 156 ARG A CA 1
ATOM 1201 C C . ARG A 1 156 ? -5.209 7.165 -6.730 1.00 97.56 156 ARG A C 1
ATOM 1203 O O . ARG A 1 156 ? -5.796 8.064 -7.325 1.00 97.56 156 ARG A O 1
ATOM 1210 N N . GLN A 1 157 ? -5.350 6.981 -5.415 1.00 97.31 157 GLN A N 1
ATOM 1211 C CA . GLN A 1 157 ? -6.281 7.757 -4.591 1.00 97.31 157 GLN A CA 1
ATOM 1212 C C . GLN A 1 157 ? -5.880 9.229 -4.423 1.00 97.31 157 GLN A C 1
ATOM 1214 O O . GLN A 1 157 ? -6.705 10.005 -3.945 1.00 97.31 157 GLN A O 1
ATOM 1219 N N . SER A 1 158 ? -4.677 9.648 -4.836 1.00 94.44 158 SER A N 1
ATOM 1220 C CA . SER A 1 158 ? -4.241 11.053 -4.792 1.00 94.44 158 SER A CA 1
ATOM 1221 C C . SER A 1 158 ? -3.863 11.669 -6.143 1.00 94.44 158 SER A C 1
ATOM 1223 O O . SER A 1 158 ? -3.597 12.871 -6.182 1.00 94.44 158 SER A O 1
ATOM 1225 N N . SER A 1 159 ? -3.854 10.903 -7.243 1.00 92.50 159 SER A N 1
ATOM 1226 C CA . SER A 1 159 ? -3.600 11.434 -8.592 1.00 92.50 159 SER A CA 1
ATOM 1227 C C . SER A 1 159 ? -4.303 10.630 -9.696 1.00 92.50 159 SER A C 1
ATOM 1229 O O . SER A 1 159 ? -4.157 9.413 -9.792 1.00 92.50 159 SER A O 1
ATOM 1231 N N . ASP A 1 160 ? -5.019 11.327 -10.578 1.00 88.00 160 ASP A N 1
ATOM 1232 C CA . ASP A 1 160 ? -5.633 10.807 -11.810 1.00 88.00 160 ASP A CA 1
ATOM 1233 C C . ASP A 1 160 ? -4.625 10.237 -12.811 1.00 88.00 160 ASP A C 1
ATOM 1235 O O . ASP A 1 160 ? -4.929 9.263 -13.499 1.00 88.00 160 ASP A O 1
ATOM 1239 N N . THR A 1 161 ? -3.415 10.795 -12.866 1.00 87.06 161 THR A N 1
ATOM 1240 C CA . THR A 1 161 ? -2.331 10.301 -13.737 1.00 87.06 161 THR A CA 1
ATOM 1241 C C . THR A 1 161 ? -1.701 8.993 -13.247 1.00 87.06 161 THR A C 1
ATOM 1243 O O . THR A 1 161 ? -0.902 8.376 -13.952 1.00 87.06 161 THR A O 1
ATOM 1246 N N . ARG A 1 162 ? -2.059 8.539 -12.039 1.00 89.69 162 ARG A N 1
ATOM 1247 C CA . ARG A 1 162 ? -1.541 7.323 -11.391 1.00 89.69 162 ARG A CA 1
ATOM 1248 C C . ARG A 1 162 ? -2.574 6.210 -11.397 1.00 89.69 162 ARG A C 1
ATOM 1250 O O . ARG A 1 162 ? -2.766 5.497 -10.419 1.00 89.69 162 ARG A O 1
ATOM 1257 N N . GLU A 1 163 ? -3.253 6.067 -12.529 1.00 90.44 163 GLU A N 1
ATOM 1258 C CA . GLU A 1 163 ? -4.433 5.224 -12.637 1.00 90.44 163 GLU A CA 1
ATOM 1259 C C . GLU A 1 163 ? -4.175 3.759 -12.257 1.00 90.44 163 GLU A C 1
ATOM 1261 O O . GLU A 1 163 ? -4.959 3.178 -11.521 1.00 90.44 163 GLU A O 1
ATOM 1266 N N . ASN A 1 164 ? -3.073 3.154 -12.696 1.00 95.50 164 ASN A N 1
ATOM 1267 C CA . ASN A 1 164 ? -2.771 1.763 -12.351 1.00 95.50 164 ASN A CA 1
ATOM 1268 C C . ASN A 1 164 ? -1.851 1.611 -11.130 1.00 95.50 164 ASN A C 1
ATOM 1270 O O . ASN A 1 164 ? -1.216 0.576 -10.985 1.00 95.50 164 ASN A O 1
ATOM 1274 N N . ASP A 1 165 ? -1.716 2.622 -10.276 1.00 96.88 165 ASP A N 1
ATOM 1275 C CA . ASP A 1 165 ? -0.746 2.603 -9.178 1.00 96.88 165 ASP A CA 1
ATOM 1276 C C . ASP A 1 165 ? -1.434 2.295 -7.826 1.00 96.88 165 ASP A C 1
ATOM 1278 O O . ASP A 1 165 ? -2.298 3.076 -7.406 1.00 96.88 165 ASP A O 1
ATOM 1282 N N . PRO A 1 166 ? -1.126 1.175 -7.131 1.00 98.06 166 PRO A N 1
ATOM 1283 C CA . PRO A 1 166 ? -0.052 0.199 -7.388 1.00 98.06 166 PRO A CA 1
ATOM 1284 C C . PRO A 1 166 ? -0.412 -0.936 -8.355 1.00 98.06 166 PRO A C 1
ATOM 1286 O O . PRO A 1 166 ? 0.450 -1.717 -8.743 1.00 98.06 166 PRO A O 1
ATOM 1289 N N . GLY A 1 167 ? -1.679 -1.055 -8.733 1.00 97.44 167 GLY A N 1
ATOM 1290 C CA . GLY A 1 167 ? -2.176 -2.125 -9.588 1.00 97.44 167 GLY A CA 1
ATOM 1291 C C . GLY A 1 167 ? -2.998 -3.135 -8.790 1.00 97.44 167 GLY A C 1
ATOM 1292 O O . GLY A 1 167 ? -2.909 -3.184 -7.556 1.00 97.44 167 GLY A O 1
ATOM 1293 N N . PRO A 1 168 ? -3.823 -3.934 -9.481 1.00 96.81 168 PRO A N 1
ATOM 1294 C CA . PRO A 1 168 ? -4.800 -4.802 -8.843 1.00 96.81 168 PRO A CA 1
ATOM 1295 C C . PRO A 1 168 ? -4.155 -5.890 -7.973 1.00 96.81 168 PRO A C 1
ATOM 1297 O O . PRO A 1 168 ? -4.592 -6.092 -6.844 1.00 96.81 168 PRO A O 1
ATOM 1300 N N . ASP A 1 169 ? -3.078 -6.531 -8.440 1.00 96.38 169 ASP A N 1
ATOM 1301 C CA . ASP A 1 169 ? -2.410 -7.609 -7.700 1.00 96.38 169 ASP A CA 1
ATOM 1302 C C . ASP A 1 169 ? -1.831 -7.132 -6.363 1.00 96.38 169 ASP A C 1
ATOM 1304 O O . ASP A 1 169 ? -2.018 -7.788 -5.337 1.00 96.38 169 ASP A O 1
ATOM 1308 N N . ILE A 1 170 ? -1.157 -5.976 -6.355 1.00 98.50 170 ILE A N 1
ATOM 1309 C CA . ILE A 1 170 ? -0.590 -5.393 -5.130 1.00 98.50 170 ILE A CA 1
ATOM 1310 C C . ILE A 1 170 ? -1.710 -4.930 -4.209 1.00 98.50 170 ILE A C 1
ATOM 1312 O O . ILE A 1 170 ? -1.680 -5.222 -3.010 1.00 98.50 170 ILE A O 1
ATOM 1316 N N . TRP A 1 171 ? -2.699 -4.214 -4.754 1.00 98.50 171 TRP A N 1
ATOM 1317 C CA . TRP A 1 171 ? -3.804 -3.732 -3.944 1.00 98.50 171 TRP A CA 1
ATOM 1318 C C . TRP A 1 171 ? -4.517 -4.892 -3.262 1.00 98.50 171 TRP A C 1
ATOM 1320 O O . TRP A 1 171 ? -4.624 -4.887 -2.044 1.00 98.50 171 TRP A O 1
ATOM 1330 N N . TYR A 1 172 ? -4.948 -5.906 -4.004 1.00 97.31 172 TYR A N 1
ATOM 1331 C CA . TYR A 1 172 ? -5.693 -7.021 -3.435 1.00 97.31 172 TYR A CA 1
ATOM 1332 C C . TYR A 1 172 ? -4.886 -7.789 -2.384 1.00 97.31 172 TYR A C 1
ATOM 1334 O O . TYR A 1 172 ? -5.322 -7.973 -1.245 1.00 97.31 172 TYR A O 1
ATOM 1342 N N . ASN A 1 173 ? -3.664 -8.192 -2.736 1.00 96.75 173 ASN A N 1
ATOM 1343 C CA . ASN A 1 173 ? -2.895 -9.098 -1.893 1.00 96.75 173 ASN A CA 1
ATOM 1344 C C . ASN A 1 173 ? -2.253 -8.419 -0.677 1.00 96.75 173 ASN A C 1
ATOM 1346 O O . ASN A 1 173 ? -1.966 -9.110 0.305 1.00 96.75 173 ASN A O 1
ATOM 1350 N N . VAL A 1 174 ? -2.031 -7.099 -0.720 1.00 98.12 174 VAL A N 1
ATOM 1351 C CA . VAL A 1 174 ? -1.374 -6.337 0.355 1.00 98.12 174 VAL A CA 1
ATOM 1352 C C . VAL A 1 174 ? -2.303 -5.281 0.950 1.00 98.12 174 VAL A C 1
ATOM 1354 O O . VAL A 1 174 ? -2.524 -5.288 2.158 1.00 98.12 174 VAL A O 1
ATOM 1357 N N . GLY A 1 175 ? -2.867 -4.390 0.132 1.00 96.75 175 GLY A N 1
ATOM 1358 C CA . GLY A 1 175 ? -3.744 -3.302 0.585 1.00 96.75 175 GLY A CA 1
ATOM 1359 C C . GLY A 1 175 ? -5.068 -3.806 1.162 1.00 96.75 175 GLY A C 1
ATOM 1360 O O . GLY A 1 175 ? -5.325 -3.652 2.354 1.00 96.75 175 GLY A O 1
ATOM 1361 N N . GLN A 1 176 ? -5.882 -4.470 0.340 1.00 96.75 176 GLN A N 1
ATOM 1362 C CA . GLN A 1 176 ? -7.159 -5.055 0.737 1.00 96.75 176 GLN A CA 1
ATOM 1363 C C . GLN A 1 176 ? -6.966 -6.098 1.840 1.00 96.75 176 GLN A C 1
ATOM 1365 O O . GLN A 1 176 ? -7.714 -6.085 2.813 1.00 96.75 176 GLN A O 1
ATOM 1370 N N . TRP A 1 177 ? -5.927 -6.936 1.753 1.00 96.50 177 TRP A N 1
ATOM 1371 C CA . TRP A 1 177 ? -5.543 -7.838 2.843 1.00 96.50 177 TRP A CA 1
ATOM 1372 C C . TRP A 1 177 ? -5.310 -7.099 4.171 1.00 96.50 177 TRP A C 1
ATOM 1374 O O . TRP A 1 177 ? -5.795 -7.542 5.210 1.00 96.50 177 TRP A O 1
ATOM 1384 N N . ALA A 1 178 ? -4.593 -5.973 4.167 1.00 86.62 178 ALA A N 1
ATOM 1385 C CA . ALA A 1 178 ? -4.337 -5.209 5.385 1.00 86.62 178 ALA A CA 1
ATOM 1386 C C . ALA A 1 178 ? -5.616 -4.562 5.938 1.00 86.62 178 ALA A C 1
ATOM 1388 O O . ALA A 1 178 ? -5.798 -4.512 7.156 1.00 86.62 178 ALA A O 1
ATOM 1389 N N . VAL A 1 179 ? -6.528 -4.131 5.064 1.00 87.31 179 VAL A N 1
ATOM 1390 C CA . VAL A 1 179 ? -7.861 -3.656 5.463 1.00 87.31 179 VAL A CA 1
ATOM 1391 C C . VAL A 1 179 ? -8.652 -4.779 6.139 1.00 87.31 179 VAL A C 1
ATOM 1393 O O . VAL A 1 179 ? -9.121 -4.607 7.262 1.00 87.31 179 VAL A O 1
ATOM 1396 N N . THR A 1 180 ? -8.772 -5.947 5.501 1.00 82.31 180 THR A N 1
ATOM 1397 C CA . THR A 1 180 ? -9.617 -7.045 6.003 1.00 82.31 180 THR A CA 1
ATOM 1398 C C . THR A 1 180 ? -9.022 -7.778 7.201 1.00 82.31 180 THR A C 1
ATOM 1400 O O . THR A 1 180 ? -9.759 -8.208 8.082 1.00 82.31 180 THR A O 1
ATOM 1403 N N . THR A 1 181 ? -7.697 -7.925 7.247 1.00 76.88 181 THR A N 1
ATOM 1404 C CA . THR A 1 181 ? -7.010 -8.762 8.242 1.00 76.88 181 THR A CA 1
ATOM 1405 C C . THR A 1 181 ? -6.513 -7.956 9.433 1.00 76.88 181 THR A C 1
ATOM 1407 O O . THR A 1 181 ? -6.545 -8.443 10.559 1.00 76.88 181 THR A O 1
ATOM 1410 N N . LEU A 1 182 ? -6.022 -6.735 9.197 1.00 79.12 182 LEU A N 1
ATOM 1411 C CA . LEU A 1 182 ? -5.427 -5.894 10.243 1.00 79.12 182 LEU A CA 1
ATOM 1412 C C . LEU A 1 182 ? -6.335 -4.729 10.654 1.00 79.12 182 LEU A C 1
ATOM 1414 O O . LEU A 1 182 ? -5.992 -3.992 11.574 1.00 79.12 182 LEU A O 1
ATOM 1418 N N . GLY A 1 183 ? -7.478 -4.544 9.986 1.00 83.94 183 GLY A N 1
ATOM 1419 C CA . GLY A 1 183 ? -8.423 -3.471 10.293 1.00 83.94 183 GLY A CA 1
ATOM 1420 C C . GLY A 1 183 ? -7.929 -2.072 9.912 1.00 83.94 183 GLY A C 1
ATOM 1421 O O . GLY A 1 183 ? -8.472 -1.079 10.411 1.00 83.94 183 GLY A O 1
ATOM 1422 N N . LEU A 1 184 ? -6.911 -1.968 9.046 1.00 84.19 184 LEU A N 1
ATOM 1423 C CA . LEU A 1 184 ? -6.443 -0.672 8.554 1.00 84.19 184 LEU A CA 1
ATOM 1424 C C . LEU A 1 184 ? -7.537 0.024 7.739 1.00 84.19 184 LEU A C 1
ATOM 1426 O O . LEU A 1 184 ? -8.379 -0.613 7.111 1.00 84.19 184 LEU A O 1
ATOM 1430 N N . SER A 1 185 ? -7.531 1.354 7.752 1.00 92.25 185 SER A N 1
ATOM 1431 C CA . SER A 1 185 ? -8.398 2.155 6.888 1.00 92.25 185 SER A CA 1
ATOM 1432 C C . SER A 1 185 ? -7.777 2.330 5.503 1.00 92.25 185 SER A C 1
ATOM 1434 O O . SER A 1 185 ? -6.574 2.535 5.401 1.00 92.25 185 SER A O 1
ATOM 1436 N N . ASP A 1 186 ? -8.587 2.356 4.455 1.00 88.25 186 ASP A N 1
ATOM 1437 C CA . ASP A 1 186 ? -8.228 2.876 3.126 1.00 88.25 186 ASP A CA 1
ATOM 1438 C C . ASP A 1 186 ? -9.004 4.155 2.765 1.00 88.25 186 ASP A C 1
ATOM 1440 O O . ASP A 1 186 ? -8.988 4.612 1.621 1.00 88.25 186 ASP A O 1
ATOM 1444 N N . GLY A 1 187 ? -9.704 4.714 3.759 1.00 83.50 187 GLY A N 1
ATOM 1445 C CA . GLY A 1 187 ? -10.643 5.824 3.614 1.00 83.50 187 GLY A CA 1
ATOM 1446 C C . GLY A 1 187 ? -12.059 5.408 3.199 1.00 83.50 187 GLY A C 1
ATOM 1447 O O . GLY A 1 187 ? -12.966 6.229 3.290 1.00 83.50 187 GLY A O 1
ATOM 1448 N N . GLY A 1 188 ? -12.277 4.144 2.829 1.00 81.56 188 GLY A N 1
ATOM 1449 C CA . GLY A 1 188 ? -13.579 3.600 2.455 1.00 81.56 188 GLY A CA 1
ATOM 1450 C C . GLY A 1 188 ? -13.936 3.753 0.967 1.00 81.56 188 GLY A C 1
ATOM 1451 O O . GLY A 1 188 ? -13.171 4.312 0.172 1.00 81.56 188 GLY A O 1
ATOM 1452 N N . PRO A 1 189 ? -15.108 3.230 0.554 1.00 80.44 189 PRO A N 1
ATOM 1453 C CA . PRO A 1 189 ? -15.581 3.323 -0.826 1.00 80.44 189 PRO A CA 1
ATOM 1454 C C . PRO A 1 189 ? -15.663 4.775 -1.309 1.00 80.44 189 PRO A C 1
ATOM 1456 O O . PRO A 1 189 ? -16.187 5.641 -0.614 1.00 80.44 189 PRO A O 1
ATOM 1459 N N . GLY A 1 190 ? -15.152 5.042 -2.511 1.00 83.50 190 GLY A N 1
ATOM 1460 C CA . GLY A 1 190 ? -15.146 6.387 -3.095 1.00 83.50 190 GLY A CA 1
ATOM 1461 C C . GLY A 1 190 ? -14.075 7.336 -2.541 1.00 83.50 190 GLY A C 1
ATOM 1462 O O . GLY A 1 190 ? -13.926 8.434 -3.075 1.00 83.50 190 GLY A O 1
ATOM 1463 N N . PHE A 1 191 ? -13.294 6.936 -1.530 1.00 88.38 191 PHE A N 1
ATOM 1464 C CA . PHE A 1 191 ? -12.276 7.812 -0.956 1.00 88.38 191 PHE A CA 1
ATOM 1465 C C . PHE A 1 191 ? -11.138 8.114 -1.929 1.00 88.38 191 PHE A C 1
ATOM 1467 O O . PHE A 1 191 ? -10.495 7.218 -2.490 1.00 88.38 191 PHE A O 1
ATOM 1474 N N . LYS A 1 192 ? -10.869 9.412 -2.059 1.00 93.19 192 LYS A N 1
ATOM 1475 C CA . LYS A 1 192 ? -9.766 9.997 -2.809 1.00 93.19 192 LYS A CA 1
ATOM 1476 C C . LYS A 1 192 ? -9.487 11.418 -2.315 1.00 93.19 192 LYS A C 1
ATOM 1478 O O . LYS A 1 192 ? -10.331 12.029 -1.663 1.00 93.19 192 LYS A O 1
ATOM 1483 N N . VAL A 1 193 ? -8.336 11.964 -2.688 1.00 87.38 193 VAL A N 1
ATOM 1484 C CA . VAL A 1 193 ? -7.974 13.370 -2.465 1.00 87.38 193 VAL A CA 1
ATOM 1485 C C . VAL A 1 193 ? -7.541 14.021 -3.776 1.00 87.38 193 VAL A C 1
ATOM 1487 O O . VAL A 1 193 ? -6.985 13.360 -4.653 1.00 87.38 193 VAL A O 1
ATOM 1490 N N . GLY A 1 194 ? -7.792 15.325 -3.914 1.00 92.75 194 GLY A N 1
ATOM 1491 C CA . GLY A 1 194 ? -7.435 16.084 -5.115 1.00 92.75 194 GLY A CA 1
ATOM 1492 C C . GLY A 1 194 ? -7.978 15.454 -6.404 1.00 92.75 194 GLY A C 1
ATOM 1493 O O . GLY A 1 194 ? -9.143 15.044 -6.474 1.00 92.75 194 GLY A O 1
ATOM 1494 N N . SER A 1 195 ? -7.112 15.345 -7.417 1.00 91.94 195 SER A N 1
ATOM 1495 C CA . SER A 1 195 ? -7.445 14.726 -8.705 1.00 91.94 195 SER A CA 1
ATOM 1496 C C . SER A 1 195 ? -7.474 13.197 -8.670 1.00 91.94 195 SER A C 1
ATOM 1498 O O . SER A 1 195 ? -7.715 12.583 -9.700 1.00 91.94 195 SER A O 1
ATOM 1500 N N . GLY A 1 196 ? -7.253 12.559 -7.515 1.00 95.19 196 GLY A N 1
ATOM 1501 C CA . GLY A 1 196 ? -7.211 11.104 -7.405 1.00 95.19 196 GLY A CA 1
ATOM 1502 C C . GLY A 1 196 ? -8.448 10.379 -7.940 1.00 95.19 196 GLY A C 1
ATOM 1503 O O . GLY A 1 196 ? -9.497 10.967 -8.223 1.00 95.19 196 GLY A O 1
ATOM 1504 N N . LYS A 1 197 ? -8.329 9.057 -8.036 1.00 90.19 197 LYS A N 1
ATOM 1505 C CA . LYS A 1 197 ? -9.422 8.130 -8.340 1.00 90.19 197 LYS A CA 1
ATOM 1506 C C . LYS A 1 197 ? -9.549 7.113 -7.198 1.00 90.19 197 LYS A C 1
ATOM 1508 O O . LYS A 1 197 ? -8.529 6.659 -6.679 1.00 90.19 197 LYS A O 1
ATOM 1513 N N . PRO A 1 198 ? -10.769 6.747 -6.782 1.00 91.50 198 PRO A N 1
ATOM 1514 C CA . PRO A 1 198 ? -10.947 5.742 -5.742 1.00 91.50 198 PRO A CA 1
ATOM 1515 C C . PRO A 1 198 ? -10.413 4.374 -6.188 1.00 91.50 198 PRO A C 1
ATOM 1517 O O . PRO A 1 198 ? -10.224 4.112 -7.379 1.00 91.50 198 PRO A O 1
ATOM 1520 N N . ILE A 1 199 ? -10.191 3.487 -5.218 1.00 92.25 199 ILE A N 1
ATOM 1521 C CA . ILE A 1 199 ? -9.928 2.069 -5.488 1.00 92.25 199 ILE A CA 1
ATOM 1522 C C . ILE A 1 199 ? -11.129 1.475 -6.226 1.00 92.25 199 ILE A C 1
ATOM 1524 O O . ILE A 1 199 ? -12.263 1.633 -5.776 1.00 92.25 199 ILE A O 1
ATOM 1528 N N . LEU A 1 200 ? -10.870 0.778 -7.332 1.00 90.25 200 LEU A N 1
ATOM 1529 C CA . LEU A 1 200 ? -11.900 0.071 -8.089 1.00 90.25 200 LEU A CA 1
ATOM 1530 C C . LEU A 1 200 ? -12.407 -1.144 -7.313 1.00 90.25 200 LEU A C 1
ATOM 1532 O O . LEU A 1 200 ? -11.606 -1.877 -6.735 1.00 90.25 200 LEU A O 1
ATOM 1536 N N . ASP A 1 201 ? -13.700 -1.437 -7.407 1.00 85.50 201 ASP A N 1
ATOM 1537 C CA . ASP A 1 201 ? -14.271 -2.642 -6.793 1.00 85.50 201 ASP A CA 1
ATOM 1538 C C . ASP A 1 201 ? -13.605 -3.919 -7.321 1.00 85.50 201 ASP A C 1
ATOM 1540 O O . ASP A 1 201 ? -13.265 -4.805 -6.542 1.00 85.50 201 ASP A O 1
ATOM 1544 N N . ALA A 1 202 ? -13.265 -3.950 -8.614 1.00 86.44 202 ALA A N 1
ATOM 1545 C CA . ALA A 1 202 ? -12.515 -5.047 -9.226 1.00 86.44 202 ALA A CA 1
ATOM 1546 C C . ALA A 1 202 ? -11.133 -5.290 -8.588 1.00 86.44 202 ALA A C 1
ATOM 1548 O O . ALA A 1 202 ? -10.626 -6.405 -8.634 1.00 86.44 202 ALA A O 1
ATOM 1549 N N . TRP A 1 203 ? -10.500 -4.274 -7.987 1.00 91.69 203 TRP A N 1
ATOM 1550 C CA . TRP A 1 203 ? -9.246 -4.468 -7.247 1.00 91.69 203 TRP A CA 1
ATOM 1551 C C . TRP A 1 203 ? -9.497 -5.098 -5.873 1.00 91.69 203 TRP A C 1
ATOM 1553 O O . TRP A 1 203 ? -8.617 -5.758 -5.331 1.00 91.69 203 TRP A O 1
ATOM 1563 N N . ARG A 1 204 ? -10.683 -4.898 -5.288 1.00 86.81 204 ARG A N 1
ATOM 1564 C CA . ARG A 1 204 ? -11.047 -5.419 -3.960 1.00 86.81 204 ARG A CA 1
ATOM 1565 C C . ARG A 1 204 ? -11.387 -6.908 -3.985 1.00 86.81 204 ARG A C 1
ATOM 1567 O O . ARG A 1 204 ? -11.241 -7.564 -2.960 1.00 86.81 204 ARG A O 1
ATOM 1574 N N . THR A 1 205 ? -11.798 -7.425 -5.139 1.00 84.62 205 THR A N 1
ATOM 1575 C CA . THR A 1 205 ? -12.108 -8.843 -5.395 1.00 84.62 205 THR A CA 1
ATOM 1576 C C . THR A 1 205 ? -11.176 -9.455 -6.447 1.00 84.62 205 THR A C 1
ATOM 1578 O O . THR A 1 205 ? -11.522 -10.415 -7.129 1.00 84.62 205 THR A O 1
ATOM 1581 N N . TRP A 1 206 ? -9.990 -8.879 -6.641 1.00 86.31 206 TRP A N 1
ATOM 1582 C CA . TRP A 1 206 ? -9.075 -9.338 -7.681 1.00 86.31 206 TRP A CA 1
ATOM 1583 C C . TRP A 1 206 ? -8.591 -10.771 -7.424 1.00 86.31 206 TRP A C 1
ATOM 1585 O O . TRP A 1 206 ? -8.308 -11.147 -6.292 1.00 86.31 206 TRP A O 1
ATOM 1595 N N . GLY A 1 207 ? -8.469 -11.582 -8.475 1.00 70.81 207 GLY A N 1
ATOM 1596 C CA . GLY A 1 207 ? -7.950 -12.951 -8.369 1.00 70.81 207 GLY A CA 1
ATOM 1597 C C . GLY A 1 207 ? -8.922 -13.987 -7.790 1.00 70.81 207 GLY A C 1
ATOM 1598 O O . GLY A 1 207 ? -8.623 -15.174 -7.868 1.00 70.81 207 GLY A O 1
ATOM 1599 N N . THR A 1 208 ? -10.100 -13.599 -7.285 1.00 64.25 208 THR A N 1
ATOM 1600 C CA . THR A 1 208 ? -11.153 -14.564 -6.905 1.00 64.25 208 THR A CA 1
ATOM 1601 C C . THR A 1 208 ? -12.031 -14.986 -8.083 1.00 64.25 208 THR A C 1
ATOM 1603 O O . THR A 1 208 ? -12.632 -16.053 -8.035 1.00 64.25 208 THR A O 1
ATOM 1606 N N . SER A 1 209 ? -12.050 -14.217 -9.177 1.00 45.31 209 SER A N 1
ATOM 1607 C CA . SER A 1 209 ? -12.795 -14.524 -10.408 1.00 45.31 209 SER A CA 1
ATOM 1608 C C . SER A 1 209 ? -12.137 -15.581 -11.313 1.00 45.31 209 SER A C 1
ATOM 1610 O O . SER A 1 209 ? -12.768 -16.054 -12.252 1.00 45.31 209 SER A O 1
ATOM 1612 N N . GLY A 1 210 ? -10.882 -15.968 -11.049 1.00 35.47 210 GLY A N 1
ATOM 1613 C CA . GLY A 1 210 ? -10.136 -16.946 -11.857 1.00 35.47 210 GLY A CA 1
ATOM 1614 C C . GLY A 1 210 ? -10.320 -18.410 -11.445 1.00 35.47 210 GLY A C 1
ATOM 1615 O O . GLY A 1 210 ? -10.096 -19.294 -12.263 1.00 35.47 210 GLY A O 1
ATOM 1616 N N . LEU A 1 211 ? -10.770 -18.676 -10.214 1.00 34.19 211 LEU A N 1
ATOM 1617 C CA . LEU A 1 211 ? -10.941 -20.042 -9.692 1.00 34.19 211 LEU A CA 1
ATOM 1618 C C . LEU A 1 211 ? -12.189 -20.758 -10.236 1.00 34.19 211 LEU A C 1
ATOM 1620 O O . LEU A 1 211 ? -12.318 -21.963 -10.060 1.00 34.19 211 LEU A O 1
ATOM 1624 N N . VAL A 1 212 ? -13.089 -20.041 -10.915 1.00 34.62 212 VAL A N 1
ATOM 1625 C CA . VAL A 1 212 ? -14.286 -20.633 -11.535 1.00 34.62 212 VAL A CA 1
ATOM 1626 C C . VAL A 1 212 ? -13.954 -21.282 -12.888 1.00 34.62 212 VAL A C 1
ATOM 1628 O O . VAL A 1 212 ? -14.527 -22.306 -13.230 1.00 34.62 212 VAL A O 1
ATOM 1631 N N . ARG A 1 213 ? -12.959 -20.771 -13.631 1.00 28.67 213 ARG A N 1
ATOM 1632 C CA . ARG A 1 213 ? -12.645 -21.262 -14.990 1.00 28.67 213 ARG A CA 1
ATOM 1633 C C . ARG A 1 213 ? -11.841 -22.561 -15.050 1.00 28.67 213 ARG A C 1
ATOM 1635 O O . ARG A 1 213 ? -11.892 -23.231 -16.074 1.00 28.67 213 ARG A O 1
ATOM 1642 N N . GLU A 1 214 ? -11.089 -22.912 -14.009 1.00 28.58 214 GLU A N 1
ATOM 1643 C CA . GLU A 1 214 ? -10.333 -24.178 -13.977 1.00 28.58 214 GLU A CA 1
ATOM 1644 C C . GLU A 1 214 ? -11.178 -25.351 -13.456 1.00 28.58 214 GLU A C 1
ATOM 1646 O O . GLU A 1 214 ? -10.904 -26.494 -13.803 1.00 28.58 214 GLU A O 1
ATOM 1651 N N . ALA A 1 215 ? -12.256 -25.082 -12.711 1.00 31.66 215 ALA A N 1
ATOM 1652 C CA . ALA A 1 215 ? -13.184 -26.115 -12.247 1.00 31.66 215 ALA A CA 1
ATOM 1653 C C . ALA A 1 215 ? -14.151 -26.605 -13.347 1.00 31.66 215 ALA A C 1
ATOM 1655 O O . ALA A 1 215 ? -14.652 -27.723 -13.268 1.00 31.66 215 ALA A O 1
ATOM 1656 N N . GLU A 1 216 ? -14.385 -25.804 -14.390 1.00 32.75 216 GLU A N 1
ATOM 1657 C CA . GLU A 1 216 ? -15.263 -26.157 -15.520 1.00 32.75 216 GLU A CA 1
ATOM 1658 C C . GLU A 1 216 ? -14.553 -26.972 -16.619 1.00 32.75 216 GLU A C 1
ATOM 1660 O O . GLU A 1 216 ? -15.208 -27.487 -17.521 1.00 32.75 216 GLU A O 1
ATOM 1665 N N . ALA A 1 217 ? -13.226 -27.136 -16.547 1.00 32.81 217 ALA A N 1
ATOM 1666 C CA . ALA A 1 217 ? -12.454 -27.873 -17.552 1.00 32.81 217 ALA A CA 1
ATOM 1667 C C . ALA A 1 217 ? -12.315 -29.386 -17.269 1.00 32.81 217 ALA A C 1
ATOM 1669 O O . ALA A 1 217 ? -11.915 -30.122 -18.168 1.00 32.81 217 ALA A O 1
ATOM 1670 N N . GLU A 1 218 ? -12.660 -29.870 -16.067 1.00 34.88 218 GLU A N 1
ATOM 1671 C CA . GLU A 1 218 ? -12.484 -31.287 -15.678 1.00 34.88 218 GLU A CA 1
ATOM 1672 C C . GLU A 1 218 ? -13.781 -32.084 -15.452 1.00 34.88 218 GLU A C 1
ATOM 1674 O O . GLU A 1 218 ? -13.722 -33.253 -15.076 1.00 34.88 218 GLU A O 1
ATOM 1679 N N . VAL A 1 219 ? -14.961 -31.532 -15.750 1.00 33.59 219 VAL A N 1
ATOM 1680 C CA . VAL A 1 219 ? -16.217 -32.306 -15.701 1.00 33.59 219 VAL A CA 1
ATOM 1681 C C . VAL A 1 219 ? -16.868 -32.341 -17.079 1.00 33.59 219 VAL A C 1
ATOM 1683 O O . VAL A 1 219 ? -17.911 -31.748 -17.334 1.00 33.59 219 VAL A O 1
ATOM 1686 N N . GLY A 1 220 ? -16.225 -33.071 -17.989 1.00 33.53 220 GLY A N 1
ATOM 1687 C CA . GLY A 1 220 ? -16.875 -33.566 -19.195 1.00 33.53 220 GLY A CA 1
ATOM 1688 C C . GLY A 1 220 ? -17.809 -34.717 -18.834 1.00 33.53 220 GLY A C 1
ATOM 1689 O O . GLY A 1 220 ? -17.373 -35.863 -18.762 1.00 33.53 220 GLY A O 1
ATOM 1690 N N . PHE A 1 221 ? -19.090 -34.423 -18.618 1.00 28.58 221 PHE A N 1
ATOM 1691 C CA . PHE A 1 221 ? -20.140 -35.437 -18.656 1.00 28.58 221 PHE A CA 1
ATOM 1692 C C . PHE A 1 221 ? -21.249 -34.976 -19.600 1.00 28.58 221 PHE A C 1
ATOM 1694 O O . PHE A 1 221 ? -21.876 -33.939 -19.398 1.00 28.58 221 PHE A O 1
ATOM 1701 N N . GLN A 1 222 ? -21.425 -35.747 -20.671 1.00 32.50 222 GLN A N 1
ATOM 1702 C CA . GLN A 1 222 ? -22.473 -35.577 -21.665 1.00 32.50 222 GLN A CA 1
ATOM 1703 C C . GLN A 1 222 ? -23.840 -35.806 -21.023 1.00 32.50 222 GLN A C 1
ATOM 1705 O O . GLN A 1 222 ? -24.126 -36.898 -20.539 1.00 32.50 222 GLN A O 1
ATOM 1710 N N . THR A 1 223 ? -24.715 -34.817 -21.133 1.00 26.36 223 THR A N 1
ATOM 1711 C CA . THR A 1 223 ? -26.155 -35.053 -21.221 1.00 26.36 223 THR A CA 1
ATOM 1712 C C . THR A 1 223 ? -26.710 -34.075 -22.238 1.00 26.36 223 THR A C 1
ATOM 1714 O O . THR A 1 223 ? -26.738 -32.870 -22.004 1.00 26.36 223 THR A O 1
ATOM 1717 N N . GLU A 1 224 ? -27.093 -34.615 -23.392 1.00 31.33 224 GLU A N 1
ATOM 1718 C CA . GLU A 1 224 ? -27.927 -33.935 -24.372 1.00 31.33 224 GLU A CA 1
ATOM 1719 C C . GLU A 1 224 ? -29.264 -33.588 -23.711 1.00 31.33 224 GLU A C 1
ATOM 1721 O O . GLU A 1 224 ? -30.003 -34.475 -23.286 1.00 31.33 224 GLU A O 1
ATOM 1726 N N . PHE A 1 225 ? -29.572 -32.299 -23.623 1.00 26.59 225 PHE A N 1
ATOM 1727 C CA . PHE A 1 225 ? -30.931 -31.821 -23.414 1.00 26.59 225 PHE A CA 1
ATOM 1728 C C . PHE A 1 225 ? -31.187 -30.714 -24.430 1.00 26.59 225 PHE A C 1
ATOM 1730 O O . PHE A 1 225 ? -30.626 -29.624 -24.342 1.00 26.59 225 PHE A O 1
ATOM 1737 N N . ASN A 1 226 ? -32.029 -31.031 -25.412 1.00 30.31 226 ASN A N 1
ATOM 1738 C CA . ASN A 1 226 ? -32.696 -30.038 -26.236 1.00 30.31 226 ASN A CA 1
ATOM 1739 C C . ASN A 1 226 ? -33.583 -29.190 -25.322 1.00 30.31 226 ASN A C 1
ATOM 1741 O O . ASN A 1 226 ? -34.481 -29.733 -24.678 1.00 30.31 226 ASN A O 1
ATOM 1745 N N . PHE A 1 227 ? -33.362 -27.880 -25.300 1.00 27.81 227 PHE A N 1
ATOM 1746 C CA . PHE A 1 227 ? -34.390 -26.929 -24.908 1.00 27.81 227 PHE A CA 1
ATOM 1747 C C . PHE A 1 227 ? -34.475 -25.848 -25.978 1.00 27.81 227 PHE A C 1
ATOM 1749 O O . PHE A 1 227 ? -33.471 -25.262 -26.378 1.00 27.81 227 PHE A O 1
ATOM 1756 N N . GLU A 1 228 ? -35.690 -25.705 -26.487 1.00 28.84 228 GLU A N 1
ATOM 1757 C CA . GLU A 1 228 ? -36.110 -24.783 -27.528 1.00 28.84 228 GLU A CA 1
ATOM 1758 C C . GLU A 1 228 ? -35.805 -23.334 -27.129 1.00 28.84 228 GLU A C 1
ATOM 1760 O O . GLU A 1 228 ? -35.908 -22.962 -25.959 1.00 28.84 228 GLU A O 1
ATOM 1765 N N . GLU A 1 229 ? -35.426 -22.521 -28.117 1.00 32.41 229 GLU A N 1
ATOM 1766 C CA . GLU A 1 229 ? -35.269 -21.075 -27.976 1.00 32.41 229 GLU A CA 1
ATOM 1767 C C . GLU A 1 229 ? -36.619 -20.445 -27.603 1.00 32.41 229 GLU A C 1
ATOM 1769 O O . GLU A 1 229 ? -37.469 -20.186 -28.454 1.00 32.41 229 GLU A O 1
ATOM 1774 N N . GLY A 1 230 ? -36.820 -20.220 -26.306 1.00 28.50 230 GLY A N 1
ATOM 1775 C CA . GLY A 1 230 ? -37.836 -19.323 -25.774 1.00 28.50 230 GLY A CA 1
ATOM 1776 C C . GLY A 1 230 ? -37.188 -17.994 -25.407 1.00 28.50 230 GLY A C 1
ATOM 1777 O O . GLY A 1 230 ? -36.307 -17.949 -24.550 1.00 28.50 230 GLY A O 1
ATOM 1778 N N . GLU A 1 231 ? -37.615 -16.914 -26.058 1.00 37.59 231 GLU A N 1
ATOM 1779 C CA . GLU A 1 231 ? -37.354 -15.542 -25.622 1.00 37.59 231 GLU A CA 1
ATOM 1780 C C . GLU A 1 231 ? -37.945 -15.331 -24.215 1.00 37.59 231 GLU A C 1
ATOM 1782 O O . GLU A 1 231 ? -39.121 -15.006 -24.064 1.00 37.59 231 GLU A O 1
ATOM 1787 N N . GLU A 1 232 ? -37.134 -15.507 -23.173 1.00 30.77 232 GLU A N 1
ATOM 1788 C CA . GLU A 1 232 ? -37.443 -15.022 -21.826 1.00 30.77 232 GLU A CA 1
ATOM 1789 C C . GLU A 1 232 ? -36.654 -13.734 -21.574 1.00 30.77 232 GLU A C 1
ATOM 1791 O O . GLU A 1 232 ? -35.423 -13.691 -21.623 1.00 30.77 232 GLU A O 1
ATOM 1796 N N . THR A 1 233 ? -37.384 -12.646 -21.353 1.00 31.67 233 THR A N 1
ATOM 1797 C CA . THR A 1 233 ? -36.844 -11.316 -21.080 1.00 31.67 233 THR A CA 1
ATOM 1798 C C . THR A 1 233 ? -36.070 -11.301 -19.755 1.00 31.67 233 THR A C 1
ATOM 1800 O O . THR A 1 233 ? -36.486 -11.894 -18.761 1.00 31.67 233 THR A O 1
ATOM 1803 N N . GLU A 1 234 ? -34.945 -10.575 -19.711 1.00 35.31 234 GLU A N 1
ATOM 1804 C CA . GLU A 1 234 ? -34.012 -10.475 -18.567 1.00 35.31 234 GLU A CA 1
ATOM 1805 C C . GLU A 1 234 ? -34.623 -9.937 -17.243 1.00 35.31 234 GLU A C 1
ATOM 1807 O O . GLU A 1 234 ? -33.918 -9.820 -16.237 1.00 35.31 234 GLU A O 1
ATOM 1812 N N . ASP A 1 235 ? -35.929 -9.658 -17.197 1.00 34.69 235 ASP A N 1
ATOM 1813 C CA . ASP A 1 235 ? -36.632 -9.036 -16.070 1.00 34.69 235 ASP A CA 1
ATOM 1814 C C . ASP A 1 235 ? -37.406 -10.016 -15.151 1.00 34.69 235 ASP A C 1
ATOM 1816 O O . ASP A 1 235 ? -37.931 -9.589 -14.120 1.00 34.69 235 ASP A O 1
ATOM 1820 N N . GLU A 1 236 ? -37.441 -11.331 -15.419 1.00 36.69 236 GLU A N 1
ATOM 1821 C CA . GLU A 1 236 ? -38.282 -12.285 -14.653 1.00 36.69 236 GLU A CA 1
ATOM 1822 C C . GLU A 1 236 ? -37.561 -13.341 -13.784 1.00 36.69 236 GLU A C 1
ATOM 1824 O O . GLU A 1 236 ? -38.098 -14.413 -13.522 1.00 36.69 236 GLU A O 1
ATOM 1829 N N . LEU A 1 237 ? -36.388 -13.045 -13.207 1.00 34.94 237 LEU A N 1
ATOM 1830 C CA . LEU A 1 237 ? -35.684 -13.997 -12.314 1.00 34.94 237 LEU A CA 1
ATOM 1831 C C . LEU A 1 237 ? -35.396 -13.480 -10.895 1.00 34.94 237 LEU A C 1
ATOM 1833 O O . LEU A 1 237 ? -34.389 -13.841 -10.270 1.00 34.94 237 LEU A O 1
ATOM 1837 N N . TRP A 1 238 ? -36.296 -12.652 -10.347 1.00 38.34 238 TRP A N 1
ATOM 1838 C CA . TRP A 1 238 ? -36.327 -12.358 -8.907 1.00 38.34 238 TRP A CA 1
ATOM 1839 C C . TRP A 1 238 ? -37.707 -11.868 -8.404 1.00 38.34 238 TRP A C 1
ATOM 1841 O O . TRP A 1 238 ? -37.919 -10.678 -8.206 1.00 38.34 238 TRP A O 1
ATOM 1851 N N . ARG A 1 239 ? -38.654 -12.792 -8.167 1.00 31.16 239 ARG A N 1
ATOM 1852 C CA . ARG A 1 239 ? -39.983 -12.516 -7.558 1.00 31.16 239 ARG A CA 1
ATOM 1853 C C . ARG A 1 239 ? -40.085 -12.876 -6.059 1.00 31.16 239 ARG A C 1
ATOM 1855 O O . ARG A 1 239 ? -41.179 -13.102 -5.552 1.00 31.16 239 ARG A O 1
ATOM 1862 N N . GLY A 1 240 ? -38.966 -12.983 -5.343 1.00 37.44 240 GLY A N 1
ATOM 1863 C CA . GLY A 1 240 ? -38.982 -13.146 -3.880 1.00 37.44 240 GLY A CA 1
ATOM 1864 C C . GLY A 1 240 ? -38.930 -11.790 -3.181 1.00 37.44 240 GLY A C 1
ATOM 1865 O O . GLY A 1 240 ? -38.399 -10.844 -3.744 1.00 37.44 240 GLY A O 1
ATOM 1866 N N . GLU A 1 241 ? -39.429 -11.657 -1.953 1.00 41.25 241 GLU A N 1
ATOM 1867 C CA . GLU A 1 241 ? -38.945 -10.576 -1.084 1.00 41.25 241 GLU A CA 1
ATOM 1868 C C . GLU A 1 241 ? -37.488 -10.871 -0.675 1.00 41.25 241 GLU A C 1
ATOM 1870 O O . GLU A 1 241 ? -37.171 -12.052 -0.502 1.00 41.25 241 GLU A O 1
ATOM 1875 N N . PRO A 1 242 ? -36.604 -9.858 -0.489 1.00 42.59 242 PRO A N 1
ATOM 1876 C CA . PRO A 1 242 ? -35.173 -9.997 -0.134 1.00 42.59 242 PRO A CA 1
ATOM 1877 C C . PRO A 1 242 ? -34.849 -11.035 0.950 1.00 42.59 242 PRO A C 1
ATOM 1879 O O . PRO A 1 242 ? -33.722 -11.523 1.008 1.00 42.59 242 PRO A O 1
ATOM 1882 N N . GLU A 1 243 ? -35.822 -11.389 1.791 1.00 46.91 243 GLU A N 1
ATOM 1883 C CA . GLU A 1 243 ? -35.646 -12.295 2.919 1.00 46.91 243 GLU A CA 1
ATOM 1884 C C . GLU A 1 243 ? -36.676 -13.451 2.991 1.00 46.91 243 GLU A C 1
ATOM 1886 O O . GLU A 1 243 ? -36.587 -14.263 3.909 1.00 46.91 243 GLU A O 1
ATOM 1891 N N . GLY A 1 244 ? -37.660 -13.557 2.087 1.00 49.00 244 GLY A N 1
ATOM 1892 C CA . GLY A 1 244 ? -38.783 -14.507 2.236 1.00 49.00 244 GLY A CA 1
ATOM 1893 C C . GLY A 1 244 ? -39.612 -14.321 3.528 1.00 49.00 244 GLY A C 1
ATOM 1894 O O . GLY A 1 244 ? -39.368 -13.392 4.302 1.00 49.00 244 GLY A O 1
ATOM 1895 N N . ASN A 1 245 ? -40.588 -15.211 3.774 1.00 41.16 245 ASN A N 1
ATOM 1896 C CA . ASN A 1 245 ? -41.545 -15.117 4.894 1.00 41.16 245 ASN A CA 1
ATOM 1897 C C . ASN A 1 245 ? -40.872 -14.954 6.280 1.00 41.16 245 ASN A C 1
ATOM 1899 O O . ASN A 1 245 ? -39.776 -15.458 6.531 1.00 41.16 245 ASN A O 1
ATOM 1903 N N . PHE A 1 246 ? -41.548 -14.252 7.196 1.00 42.69 246 PHE A N 1
ATOM 1904 C CA . PHE A 1 246 ? -41.058 -13.882 8.538 1.00 42.69 246 PHE A CA 1
ATOM 1905 C C . PHE A 1 246 ? -40.801 -15.067 9.496 1.00 42.69 246 PHE A C 1
ATOM 1907 O O . PHE A 1 246 ? -40.129 -14.893 10.506 1.00 42.69 246 PHE A O 1
ATOM 1914 N N . GLU A 1 247 ? -41.236 -16.286 9.171 1.00 51.12 247 GLU A N 1
ATOM 1915 C CA . GLU A 1 247 ? -41.132 -17.480 10.037 1.00 51.12 247 GLU A CA 1
ATOM 1916 C C . GLU A 1 247 ? -39.722 -18.121 10.112 1.00 51.12 247 GLU A C 1
ATOM 1918 O O . GLU A 1 247 ? -39.570 -19.277 10.495 1.00 51.12 247 GLU A O 1
ATOM 1923 N N . GLY A 1 248 ? -38.664 -17.396 9.733 1.00 64.62 248 GLY A N 1
ATOM 1924 C CA . GLY A 1 248 ? -37.297 -17.929 9.618 1.00 64.62 248 GLY A CA 1
ATOM 1925 C C . GLY A 1 248 ? -36.319 -17.550 10.737 1.00 64.62 248 GLY A C 1
ATOM 1926 O O . GLY A 1 248 ? -35.154 -17.959 10.659 1.00 64.62 248 GLY A O 1
ATOM 1927 N N . GLU A 1 249 ? -36.748 -16.750 11.716 1.00 81.62 249 GLU A N 1
ATOM 1928 C CA . GLU A 1 249 ? -35.926 -16.313 12.851 1.00 81.62 249 GLU A CA 1
ATOM 1929 C C . GLU A 1 249 ? -35.658 -17.464 13.824 1.00 81.62 249 GLU A C 1
ATOM 1931 O O . GLU A 1 249 ? -36.558 -18.207 14.205 1.00 81.62 249 GLU A O 1
ATOM 1936 N N . VAL A 1 250 ? -34.407 -17.597 14.254 1.00 88.44 250 VAL A N 1
ATOM 1937 C CA . VAL A 1 250 ? -33.993 -18.538 15.298 1.00 88.44 250 VAL A CA 1
ATOM 1938 C C . VAL A 1 250 ? -33.273 -17.788 16.414 1.00 88.44 250 VAL A C 1
ATOM 1940 O O . VAL A 1 250 ? -32.580 -16.805 16.130 1.00 88.44 250 VAL A O 1
ATOM 1943 N N . PRO A 1 251 ? -33.378 -18.222 17.681 1.00 92.50 251 PRO A N 1
ATOM 1944 C CA . PRO A 1 251 ? -32.581 -17.656 18.763 1.00 92.50 251 PRO A CA 1
ATOM 1945 C C . PRO A 1 251 ? -31.095 -17.619 18.391 1.00 92.50 251 PRO A C 1
ATOM 1947 O O . PRO A 1 251 ? -30.574 -18.554 17.778 1.00 92.50 251 PRO A O 1
ATOM 1950 N N . PHE A 1 252 ? -30.375 -16.562 18.773 1.00 89.38 252 PHE A N 1
ATOM 1951 C CA . PHE A 1 252 ? -28.980 -16.372 18.353 1.00 89.38 252 PHE A CA 1
ATOM 1952 C C . PHE A 1 252 ? -28.082 -17.572 18.705 1.00 89.38 252 PHE A C 1
ATOM 1954 O O . PHE A 1 252 ? -27.215 -17.977 17.926 1.00 89.38 252 PHE A O 1
ATOM 1961 N N . ALA A 1 253 ? -28.305 -18.172 19.877 1.00 86.75 253 ALA A N 1
ATOM 1962 C CA . ALA A 1 253 ? -27.574 -19.354 20.323 1.00 86.75 253 ALA A CA 1
ATOM 1963 C C . ALA A 1 253 ? -27.816 -20.584 19.424 1.00 86.75 253 ALA A C 1
ATOM 1965 O O . ALA A 1 253 ? -26.906 -21.394 19.231 1.00 86.75 253 ALA A O 1
ATOM 1966 N N . GLU A 1 254 ? -29.015 -20.708 18.859 1.00 89.38 254 GLU A N 1
ATOM 1967 C CA . GLU A 1 254 ? -29.399 -21.786 17.946 1.00 89.38 254 GLU A CA 1
ATOM 1968 C C . GLU A 1 254 ? -28.889 -21.521 16.527 1.00 89.38 254 GLU A C 1
ATOM 1970 O O . GLU A 1 254 ? -28.376 -22.436 15.883 1.00 89.38 254 GLU A O 1
ATOM 1975 N N . ALA A 1 255 ? -28.880 -20.257 16.091 1.00 88.88 255 ALA A N 1
ATOM 1976 C CA . ALA A 1 255 ? -28.353 -19.828 14.794 1.00 88.88 255 ALA A CA 1
ATOM 1977 C C . ALA A 1 255 ? -26.898 -20.271 14.547 1.00 88.88 255 ALA A C 1
ATOM 1979 O O . ALA A 1 255 ? -26.510 -20.567 13.420 1.00 88.88 255 ALA A O 1
ATOM 1980 N N . LEU A 1 256 ? -26.078 -20.359 15.601 1.00 85.25 256 LEU A N 1
ATOM 1981 C CA . LEU A 1 256 ? -24.689 -20.835 15.518 1.00 85.25 256 LEU A CA 1
ATOM 1982 C C . LEU A 1 256 ? -24.561 -22.320 15.168 1.00 85.25 256 LEU A C 1
ATOM 1984 O O . LEU A 1 256 ? -23.511 -22.748 14.682 1.00 85.25 256 LEU A O 1
ATOM 1988 N N . ARG A 1 257 ? -25.591 -23.110 15.465 1.00 88.31 257 ARG A N 1
ATOM 1989 C CA . ARG A 1 257 ? -25.647 -24.553 15.198 1.00 88.31 257 ARG A CA 1
ATOM 1990 C C . ARG A 1 257 ? -26.543 -24.879 14.007 1.00 88.31 257 ARG A C 1
ATOM 1992 O O . ARG A 1 257 ? -26.518 -26.011 13.530 1.00 88.31 257 ARG A O 1
ATOM 1999 N N . ASP A 1 258 ? -27.291 -23.894 13.527 1.00 86.00 258 ASP A N 1
ATOM 2000 C CA . ASP A 1 258 ? -28.201 -24.030 12.407 1.00 86.00 258 ASP A CA 1
ATOM 2001 C C . ASP A 1 258 ? -27.436 -24.416 11.124 1.00 86.00 258 ASP A C 1
ATOM 2003 O O . ASP A 1 258 ? -26.459 -23.749 10.757 1.00 86.00 258 ASP A O 1
ATOM 2007 N N . PRO A 1 259 ? -27.848 -25.481 10.412 1.00 82.25 259 PRO A N 1
ATOM 2008 C CA . PRO A 1 259 ? -27.237 -25.872 9.145 1.00 82.25 259 PRO A CA 1
ATOM 2009 C C . PRO A 1 259 ? -27.196 -24.743 8.108 1.00 82.25 259 PRO A C 1
ATOM 2011 O O . PRO A 1 259 ? -26.238 -24.669 7.341 1.00 82.25 259 PRO A O 1
ATOM 2014 N N . ARG A 1 260 ? -28.173 -23.826 8.123 1.00 82.69 260 ARG A N 1
ATOM 2015 C CA . ARG A 1 260 ? -28.243 -22.649 7.243 1.00 82.69 260 ARG A CA 1
ATOM 2016 C C . ARG A 1 260 ? -27.106 -21.655 7.484 1.00 82.69 260 ARG A C 1
ATOM 2018 O O . ARG A 1 260 ? -26.817 -20.834 6.623 1.00 82.69 260 ARG A O 1
ATOM 2025 N N . ALA A 1 261 ? -26.427 -21.716 8.628 1.00 83.19 261 ALA A N 1
ATOM 2026 C CA . ALA A 1 261 ? -25.257 -20.882 8.886 1.00 83.19 261 ALA A CA 1
ATOM 2027 C C . ALA A 1 261 ? -23.977 -21.429 8.218 1.00 83.19 261 ALA A C 1
ATOM 2029 O O . ALA A 1 261 ? -22.938 -20.763 8.222 1.00 83.19 261 ALA A O 1
ATOM 2030 N N . LYS A 1 262 ? -24.007 -22.642 7.651 1.00 80.38 262 LYS A N 1
ATOM 2031 C CA . LYS A 1 262 ? -22.838 -23.252 7.012 1.00 80.38 262 LYS A CA 1
ATOM 2032 C C . LYS A 1 262 ? -22.667 -22.710 5.593 1.00 80.38 262 LYS A C 1
ATOM 2034 O O . LYS A 1 262 ? -23.374 -23.108 4.676 1.00 80.38 262 LYS A O 1
ATOM 2039 N N . GLY A 1 263 ? -21.675 -21.840 5.421 1.00 71.62 263 GLY A N 1
ATOM 2040 C CA . GLY A 1 263 ? -21.304 -21.288 4.116 1.00 71.62 263 GLY A CA 1
ATOM 2041 C C . GLY A 1 263 ? -21.828 -19.868 3.876 1.00 71.62 263 GLY A C 1
ATOM 2042 O O . GLY A 1 263 ? -22.171 -19.172 4.841 1.00 71.62 263 GLY A O 1
ATOM 2043 N N . PRO A 1 264 ? -21.806 -19.405 2.615 1.00 72.69 264 PRO A N 1
ATOM 2044 C CA . PRO A 1 264 ? -22.102 -18.023 2.285 1.00 72.69 264 PRO A CA 1
ATOM 2045 C C . PRO A 1 264 ? -23.592 -17.714 2.398 1.00 72.69 264 PRO A C 1
ATOM 2047 O O . PRO A 1 264 ? -24.450 -18.558 2.134 1.00 72.69 264 PRO A O 1
ATOM 2050 N N . GLY A 1 265 ? -23.906 -16.470 2.739 1.00 74.06 265 GLY A N 1
ATOM 2051 C CA . GLY A 1 265 ? -25.275 -15.980 2.700 1.00 74.06 265 GLY A CA 1
ATOM 2052 C C . GLY A 1 265 ? -25.464 -14.652 3.405 1.00 74.06 265 GLY A C 1
ATOM 2053 O O . GLY A 1 265 ? -24.504 -13.928 3.691 1.00 74.06 265 GLY A O 1
ATOM 2054 N N . ILE A 1 266 ? -26.728 -14.348 3.677 1.00 74.56 266 ILE A N 1
ATOM 2055 C CA . ILE A 1 266 ? -27.169 -13.147 4.384 1.00 74.56 266 ILE A CA 1
ATOM 2056 C C . ILE A 1 266 ? -27.723 -13.561 5.740 1.00 74.56 266 ILE A C 1
ATOM 2058 O O . ILE A 1 266 ? -28.332 -14.621 5.889 1.00 74.56 266 ILE A O 1
ATOM 2062 N N . TYR A 1 267 ? -27.504 -12.723 6.741 1.00 79.38 267 TYR A N 1
ATOM 2063 C CA . TYR A 1 267 ? -28.094 -12.891 8.053 1.00 79.38 267 TYR A CA 1
ATOM 2064 C C . TYR A 1 267 ? -28.621 -11.563 8.566 1.00 79.38 267 TYR A C 1
ATOM 2066 O O . TYR A 1 267 ? -28.023 -10.512 8.333 1.00 79.38 267 TYR A O 1
ATOM 2074 N N . THR A 1 268 ? -29.721 -11.644 9.300 1.00 80.06 268 THR A N 1
ATOM 2075 C CA . THR A 1 268 ? -30.384 -10.498 9.906 1.00 80.06 268 THR A CA 1
ATOM 2076 C C . THR A 1 268 ? -30.477 -10.732 11.405 1.00 80.06 268 THR A C 1
ATOM 2078 O O . THR A 1 268 ? -31.034 -11.733 11.834 1.00 80.06 268 THR A O 1
ATOM 2081 N N . LEU A 1 269 ? -29.896 -9.842 12.201 1.00 79.12 269 LEU A N 1
ATOM 2082 C CA . LEU A 1 269 ? -29.916 -9.848 13.656 1.00 79.12 269 LEU A CA 1
ATOM 2083 C C . LEU A 1 269 ? -31.087 -9.011 14.177 1.00 79.12 269 LEU A C 1
ATOM 2085 O O . LEU A 1 269 ? -31.319 -7.888 13.725 1.00 79.12 269 LEU A O 1
ATOM 2089 N N . PHE A 1 270 ? -31.758 -9.529 15.193 1.00 80.56 270 PHE A N 1
ATOM 2090 C CA . PHE A 1 270 ? -32.881 -8.918 15.889 1.00 80.56 270 PHE A CA 1
ATOM 2091 C C . PHE A 1 270 ? -32.582 -8.855 17.386 1.00 80.56 270 PHE A C 1
ATOM 2093 O O . PHE A 1 270 ? -31.818 -9.676 17.891 1.00 80.56 270 PHE A O 1
ATOM 2100 N N . LYS A 1 271 ? -33.196 -7.906 18.096 1.00 81.75 271 LYS A N 1
ATOM 2101 C CA . LYS A 1 271 ? -33.234 -7.844 19.561 1.00 81.75 271 LYS A CA 1
ATOM 2102 C C . LYS A 1 271 ? -34.643 -7.511 20.028 1.00 81.75 271 LYS A C 1
ATOM 2104 O O . LYS A 1 271 ? -35.199 -6.497 19.607 1.00 81.75 271 LYS A O 1
ATOM 2109 N N . GLY A 1 272 ? -35.226 -8.360 20.873 1.00 78.06 272 GLY A N 1
ATOM 2110 C CA . GLY A 1 272 ? -36.603 -8.185 21.354 1.00 78.06 272 GLY A CA 1
ATOM 2111 C C . GLY A 1 272 ? -37.626 -8.036 20.218 1.00 78.06 272 GLY A C 1
ATOM 2112 O O . GLY A 1 272 ? -38.460 -7.135 20.257 1.00 78.06 272 GLY A O 1
ATOM 2113 N N . GLY A 1 273 ? -37.488 -8.841 19.156 1.00 72.56 273 GLY A N 1
ATOM 2114 C CA . GLY A 1 273 ? -38.353 -8.807 17.966 1.00 72.56 273 GLY A CA 1
ATOM 2115 C C . GLY A 1 273 ? -38.142 -7.607 17.034 1.00 72.56 273 GLY A C 1
ATOM 2116 O O . GLY A 1 273 ? -38.792 -7.504 15.999 1.00 72.56 273 GLY A O 1
ATOM 2117 N N . LYS A 1 274 ? -37.228 -6.684 17.361 1.00 70.62 274 LYS A N 1
ATOM 2118 C CA . LYS A 1 274 ? -36.877 -5.558 16.488 1.00 70.62 274 LYS A CA 1
ATOM 2119 C C . LYS A 1 274 ? -35.610 -5.874 15.716 1.00 70.62 274 LYS A C 1
ATOM 2121 O O . LYS A 1 274 ? -34.592 -6.227 16.310 1.00 70.62 274 LYS A O 1
ATOM 2126 N N . ARG A 1 275 ? -35.651 -5.698 14.395 1.00 66.44 275 ARG A N 1
ATOM 2127 C CA . ARG A 1 275 ? -34.467 -5.854 13.548 1.00 66.44 275 ARG A CA 1
ATOM 2128 C C . ARG A 1 275 ? -33.409 -4.835 13.946 1.00 66.44 275 ARG A C 1
ATOM 2130 O O . ARG A 1 275 ? -33.641 -3.630 13.865 1.00 66.44 275 ARG A O 1
ATOM 2137 N N . LEU A 1 276 ? -32.244 -5.336 14.328 1.00 64.56 276 LEU A N 1
ATOM 2138 C CA . LEU A 1 276 ? -31.072 -4.521 14.586 1.00 64.56 276 LEU A CA 1
ATOM 2139 C C . LEU A 1 276 ? -30.253 -4.339 13.323 1.00 64.56 276 LEU A C 1
ATOM 2141 O O . LEU A 1 276 ? -29.895 -3.220 13.006 1.00 64.56 276 LEU A O 1
ATOM 2145 N N . TYR A 1 277 ? -29.961 -5.419 12.604 1.00 67.88 277 TYR A N 1
ATOM 2146 C CA . TYR A 1 277 ? -28.862 -5.419 11.645 1.00 67.88 277 TYR A CA 1
ATOM 2147 C C . TYR A 1 277 ? -29.068 -6.482 10.563 1.00 67.88 277 TYR A C 1
ATOM 2149 O O . TYR A 1 277 ? -29.636 -7.524 10.850 1.00 67.88 277 TYR A O 1
ATOM 2157 N N . ALA A 1 278 ? -28.593 -6.248 9.338 1.00 68.44 278 ALA A N 1
ATOM 2158 C CA . ALA A 1 278 ? -28.453 -7.278 8.310 1.00 68.44 278 ALA A CA 1
ATOM 2159 C C . ALA A 1 278 ? -27.089 -7.160 7.625 1.00 68.44 278 ALA A C 1
ATOM 2161 O O . ALA A 1 278 ? -26.627 -6.049 7.359 1.00 68.44 278 ALA A O 1
ATOM 2162 N N . GLY A 1 279 ? -26.451 -8.288 7.326 1.00 62.84 279 GLY A N 1
ATOM 2163 C CA . GLY A 1 279 ? -25.182 -8.306 6.606 1.00 62.84 279 GLY A CA 1
ATOM 2164 C C . GLY A 1 279 ? -24.929 -9.617 5.880 1.00 62.84 279 GLY A C 1
ATOM 2165 O O . GLY A 1 279 ? -25.660 -10.593 6.045 1.00 62.84 279 GLY A O 1
ATOM 2166 N N . ARG A 1 280 ? -23.868 -9.642 5.071 1.00 71.88 280 ARG A N 1
ATOM 2167 C CA . ARG A 1 280 ? -23.418 -10.851 4.374 1.00 71.88 280 ARG A CA 1
ATOM 2168 C C . ARG A 1 280 ? -22.147 -11.421 4.980 1.00 71.88 280 ARG A C 1
ATOM 2170 O O . ARG A 1 280 ? -21.326 -10.702 5.551 1.00 71.88 280 ARG A O 1
ATOM 2177 N N . ALA A 1 281 ? -21.951 -12.717 4.799 1.00 65.44 281 ALA A N 1
ATOM 2178 C CA . ALA A 1 281 ? -20.667 -13.349 5.052 1.00 65.44 281 ALA A CA 1
ATOM 2179 C C . ALA A 1 281 ? -20.453 -14.520 4.100 1.00 65.44 281 ALA A C 1
ATOM 2181 O O . ALA A 1 281 ? -21.403 -15.221 3.765 1.00 65.44 281 ALA A O 1
ATOM 2182 N N . ASP A 1 282 ? -19.193 -14.779 3.750 1.00 66.00 282 ASP A N 1
ATOM 2183 C CA . ASP A 1 282 ? -18.796 -15.987 3.009 1.00 66.00 282 ASP A CA 1
ATOM 2184 C C . ASP A 1 282 ? -18.912 -17.250 3.884 1.00 66.00 282 ASP A C 1
ATOM 2186 O O . ASP A 1 282 ? -18.926 -18.380 3.403 1.00 66.00 282 ASP A O 1
ATOM 2190 N N . ASN A 1 283 ? -19.005 -17.049 5.200 1.00 78.00 283 ASN A N 1
ATOM 2191 C CA . ASN A 1 283 ? -19.333 -18.072 6.175 1.00 78.00 283 ASN A CA 1
ATOM 2192 C C . ASN A 1 283 ? -20.160 -17.447 7.309 1.00 78.00 283 ASN A C 1
ATOM 2194 O O . ASN A 1 283 ? -19.613 -16.779 8.197 1.00 78.00 283 ASN A O 1
ATOM 2198 N N . LEU A 1 284 ? -21.478 -17.647 7.260 1.00 80.19 284 LEU A N 1
ATOM 2199 C CA . LEU A 1 284 ? -22.428 -17.091 8.226 1.00 80.19 284 LEU A CA 1
ATOM 2200 C C . LEU A 1 284 ? -22.109 -17.537 9.660 1.00 80.19 284 LEU A C 1
ATOM 2202 O O . LEU A 1 284 ? -22.058 -16.705 10.563 1.00 80.19 284 LEU A O 1
ATOM 2206 N N . GLN A 1 285 ? -21.781 -18.812 9.873 1.00 83.75 285 GLN A N 1
ATOM 2207 C CA . GLN A 1 285 ? -21.460 -19.367 11.190 1.00 83.75 285 GLN A CA 1
ATOM 2208 C C . GLN A 1 285 ? -20.250 -18.677 11.838 1.00 83.75 285 GLN A C 1
ATOM 2210 O O . GLN A 1 285 ? -20.308 -18.272 13.000 1.00 83.75 285 GLN A O 1
ATOM 2215 N N . ARG A 1 286 ? -19.157 -18.483 11.091 1.00 74.44 286 ARG A N 1
ATOM 2216 C CA . ARG A 1 286 ? -17.957 -17.783 11.579 1.00 74.44 286 ARG A CA 1
ATOM 2217 C C . ARG A 1 286 ? -18.257 -16.326 11.926 1.00 74.44 286 ARG A C 1
ATOM 2219 O O . ARG A 1 286 ? -17.723 -15.790 12.903 1.00 74.44 286 ARG A O 1
ATOM 2226 N N . ARG A 1 287 ? -19.104 -15.673 11.131 1.00 80.69 287 ARG A N 1
ATOM 2227 C CA . ARG A 1 287 ? -19.512 -14.293 11.388 1.00 80.69 287 ARG A CA 1
ATOM 2228 C C . ARG A 1 287 ? -20.395 -14.193 12.633 1.00 80.69 287 ARG A C 1
ATOM 2230 O O . ARG A 1 287 ? -20.129 -13.346 13.481 1.00 80.69 287 ARG A O 1
ATOM 2237 N N . LEU A 1 288 ? -21.357 -15.096 12.809 1.00 83.94 288 LEU A N 1
ATOM 2238 C CA . LEU A 1 288 ? -22.146 -15.189 14.039 1.00 83.94 288 LEU A CA 1
ATOM 2239 C C . LEU A 1 288 ? -21.274 -15.475 15.269 1.00 83.94 288 LEU A C 1
ATOM 2241 O O . LEU A 1 288 ? -21.483 -14.875 16.319 1.00 83.94 288 LEU A O 1
ATOM 2245 N N . ALA A 1 289 ? -20.242 -16.316 15.152 1.00 78.62 289 ALA A N 1
ATOM 2246 C CA . ALA A 1 289 ? -19.313 -16.570 16.257 1.00 78.62 289 ALA A CA 1
ATOM 2247 C C . ALA A 1 289 ? -18.528 -15.307 16.656 1.00 78.62 289 ALA A C 1
ATOM 2249 O O . ALA A 1 289 ? -18.243 -15.087 17.834 1.00 78.62 289 ALA A O 1
ATOM 2250 N N . THR A 1 290 ? -18.222 -14.449 15.679 1.00 74.25 290 THR A N 1
ATOM 2251 C CA . THR A 1 290 ? -17.595 -13.143 15.920 1.00 74.25 290 THR A CA 1
ATOM 2252 C C . THR A 1 290 ? -18.546 -12.221 16.687 1.00 74.25 290 THR A C 1
ATOM 2254 O O . THR A 1 290 ? -18.143 -11.618 17.678 1.00 74.25 290 THR A O 1
ATOM 2257 N N . HIS A 1 291 ? -19.821 -12.165 16.294 1.00 75.44 291 HIS A N 1
ATOM 2258 C CA . HIS A 1 291 ? -20.853 -11.417 17.022 1.00 75.44 291 HIS A CA 1
ATOM 2259 C C . HIS A 1 291 ? -21.047 -11.919 18.450 1.00 75.44 291 HIS A C 1
ATOM 2261 O O . HIS A 1 291 ? -21.093 -11.108 19.370 1.00 75.44 291 HIS A O 1
ATOM 2267 N N . LEU A 1 292 ? -21.055 -13.239 18.662 1.00 78.00 292 LEU A N 1
ATOM 2268 C CA . LEU A 1 292 ? -21.119 -13.819 20.005 1.00 78.00 292 LEU A CA 1
ATOM 2269 C C . LEU A 1 292 ? -19.964 -13.331 20.886 1.00 78.00 292 LEU A C 1
ATOM 2271 O O . LEU A 1 292 ? -20.161 -13.007 22.056 1.00 78.00 292 LEU A O 1
ATOM 2275 N N . TRP A 1 293 ? -18.751 -13.303 20.332 1.00 70.94 293 TRP A N 1
ATOM 2276 C CA . TRP A 1 293 ? -17.574 -12.823 21.048 1.00 70.94 293 TRP A CA 1
ATOM 2277 C C . TRP A 1 293 ? -17.720 -11.349 21.449 1.00 70.94 293 TRP A C 1
ATOM 2279 O O . TRP A 1 293 ? -17.434 -11.007 22.597 1.00 70.94 293 TRP A O 1
ATOM 2289 N N . TYR A 1 294 ? -18.225 -10.496 20.551 1.00 65.62 294 TYR A N 1
ATOM 2290 C CA . TYR A 1 294 ? -18.510 -9.092 20.864 1.00 65.62 294 TYR A CA 1
ATOM 2291 C C . TYR A 1 294 ? -19.585 -8.946 21.942 1.00 65.62 294 TYR A C 1
ATOM 2293 O O . TYR A 1 294 ? -19.362 -8.234 22.918 1.00 65.62 294 TYR A O 1
ATOM 2301 N N . MET A 1 295 ? -20.707 -9.659 21.818 1.00 74.25 295 MET A N 1
ATOM 2302 C CA . MET A 1 295 ? -21.785 -9.634 22.812 1.00 74.25 295 MET A CA 1
ATOM 2303 C C . MET A 1 295 ? -21.268 -10.001 24.207 1.00 74.25 295 MET A C 1
ATOM 2305 O O . MET A 1 295 ? -21.510 -9.265 25.157 1.00 74.25 295 MET A O 1
ATOM 2309 N N . LYS A 1 296 ? -20.469 -11.071 24.322 1.00 71.31 296 LYS A N 1
ATOM 2310 C CA . LYS A 1 296 ? -19.861 -11.485 25.599 1.00 71.31 296 LYS A CA 1
ATOM 2311 C C . LYS A 1 296 ? -18.882 -10.456 26.158 1.00 71.31 296 LYS A C 1
ATOM 2313 O O . LYS A 1 296 ? -18.826 -10.259 27.364 1.00 71.31 296 LYS A O 1
ATOM 2318 N N . LYS A 1 297 ? -18.092 -9.810 25.297 1.00 58.56 297 LYS A N 1
ATOM 2319 C CA . LYS A 1 297 ? -17.116 -8.795 25.718 1.00 58.56 297 LYS A CA 1
ATOM 2320 C C . LYS A 1 297 ? -17.781 -7.520 26.249 1.00 58.56 297 LYS A C 1
ATOM 2322 O O . LYS A 1 297 ? -17.179 -6.823 27.059 1.00 58.56 297 LYS A O 1
ATOM 2327 N N . HIS A 1 298 ? -18.988 -7.222 25.779 1.00 60.94 298 HIS A N 1
ATOM 2328 C CA . HIS A 1 298 ? -19.753 -6.027 26.134 1.00 60.94 298 HIS A CA 1
ATOM 2329 C C . 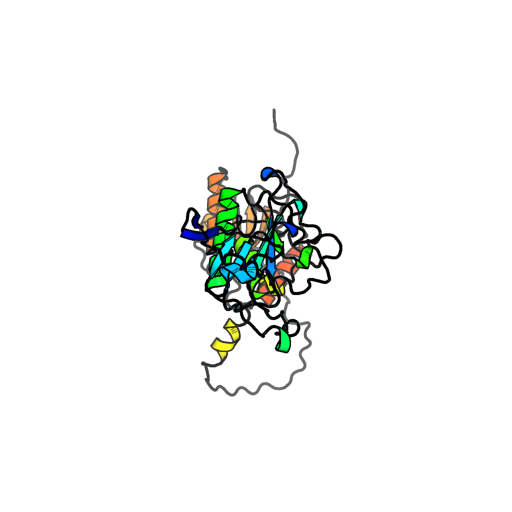HIS A 1 298 ? -20.936 -6.318 27.070 1.00 60.94 298 HIS A C 1
ATOM 2331 O O . HIS A 1 298 ? -21.833 -5.489 27.173 1.00 60.94 298 HIS A O 1
ATOM 2337 N N . ASP A 1 299 ? -20.932 -7.479 27.731 1.00 70.25 299 ASP A N 1
ATOM 2338 C CA . ASP A 1 299 ? -21.948 -7.901 28.705 1.00 70.25 299 ASP A CA 1
ATOM 2339 C C . ASP A 1 299 ? -23.395 -7.856 28.169 1.00 70.25 299 ASP A C 1
ATOM 2341 O O . ASP A 1 299 ? -24.360 -7.580 28.878 1.00 70.25 299 ASP A O 1
ATOM 2345 N N . ALA A 1 300 ? -23.561 -8.115 26.869 1.00 71.88 300 ALA A N 1
ATOM 2346 C CA . ALA A 1 300 ? -24.871 -8.187 26.240 1.00 71.88 300 ALA A CA 1
ATOM 2347 C C . ALA A 1 300 ? -25.511 -9.561 26.488 1.00 71.88 300 ALA A C 1
ATOM 2349 O O . ALA A 1 300 ? -24.909 -10.602 26.206 1.00 71.88 300 ALA A O 1
ATOM 2350 N N . ASN A 1 301 ? -26.771 -9.569 26.932 1.00 79.19 301 ASN A N 1
ATOM 2351 C CA . ASN A 1 301 ? -27.540 -10.800 27.081 1.00 79.19 301 ASN A CA 1
ATOM 2352 C C . ASN A 1 301 ? -27.884 -11.396 25.707 1.00 79.19 301 ASN A C 1
ATOM 2354 O O . ASN A 1 301 ? -28.754 -10.899 24.999 1.00 79.19 301 ASN A O 1
ATOM 2358 N N . VAL A 1 302 ? -27.215 -12.491 25.342 1.00 79.56 302 VAL A N 1
ATOM 2359 C CA . VAL A 1 302 ? -27.409 -13.193 24.060 1.00 79.56 302 VAL A CA 1
ATOM 2360 C C . VAL A 1 302 ? -28.846 -13.702 23.891 1.00 79.56 302 VAL A C 1
ATOM 2362 O O . VAL A 1 302 ? -29.316 -13.803 22.761 1.00 79.56 302 VAL A O 1
ATOM 2365 N N . GLY A 1 303 ? -29.552 -13.987 24.992 1.00 83.81 303 GLY A N 1
ATOM 2366 C CA . GLY A 1 303 ? -30.943 -14.449 24.968 1.00 83.81 303 GLY A CA 1
ATOM 2367 C C . GLY A 1 303 ? -31.930 -13.427 24.401 1.00 83.81 303 GLY A C 1
ATOM 2368 O O . GLY A 1 303 ? -32.993 -13.814 23.930 1.00 83.81 303 GLY A O 1
ATOM 2369 N N . ASP A 1 304 ? -31.560 -12.145 24.369 1.00 83.44 304 ASP A N 1
ATOM 2370 C CA . ASP A 1 304 ? -32.414 -11.091 23.816 1.00 83.44 304 ASP A CA 1
ATOM 2371 C C . ASP A 1 304 ? -32.373 -11.045 22.282 1.00 83.44 304 ASP A C 1
ATOM 2373 O O . ASP A 1 304 ? -33.131 -10.281 21.679 1.00 83.44 304 ASP A O 1
ATOM 2377 N N . TYR A 1 305 ? -31.471 -11.811 21.651 1.00 86.69 305 TYR A N 1
ATOM 2378 C CA . TYR A 1 305 ? -31.177 -11.723 20.226 1.00 86.69 305 TYR A CA 1
ATOM 2379 C C . TYR A 1 305 ? -31.683 -12.934 19.440 1.00 86.69 305 TYR A C 1
ATOM 2381 O O . TYR A 1 305 ? -31.523 -14.089 19.844 1.00 86.69 305 TYR A O 1
ATOM 2389 N N . ALA A 1 306 ? -32.203 -12.660 18.247 1.00 89.69 306 ALA A N 1
ATOM 2390 C CA . ALA A 1 306 ? -32.575 -13.662 17.253 1.00 89.69 306 ALA A CA 1
ATOM 2391 C C . ALA A 1 306 ? -31.881 -13.370 15.920 1.00 89.69 306 ALA A C 1
ATOM 2393 O O . ALA A 1 306 ? -31.436 -12.249 15.665 1.00 89.69 306 ALA A O 1
ATOM 2394 N N . VAL A 1 307 ? -31.743 -14.389 15.079 1.00 87.50 307 VAL A N 1
ATOM 2395 C CA . VAL A 1 307 ? -31.111 -14.293 13.767 1.00 87.50 307 VAL A CA 1
ATOM 2396 C C . VAL A 1 307 ? -31.999 -14.955 12.730 1.00 87.50 307 VAL A C 1
ATOM 2398 O O . VAL A 1 307 ? -32.375 -16.113 12.877 1.00 87.50 307 VAL A O 1
ATOM 2401 N N . LYS A 1 308 ? -32.256 -14.260 11.629 1.00 85.69 308 LYS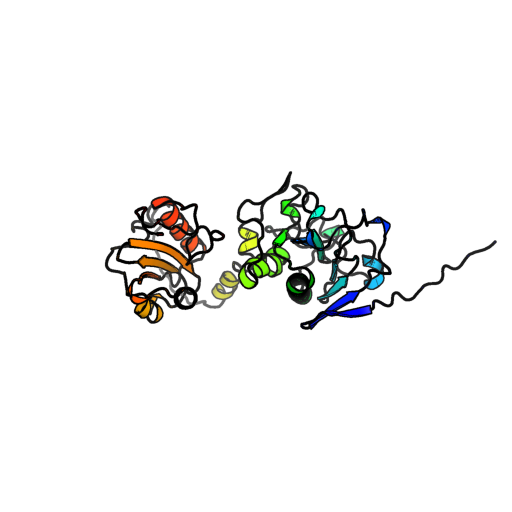 A N 1
ATOM 2402 C CA . LYS A 1 308 ? -32.760 -14.866 10.399 1.00 85.69 308 LYS A CA 1
ATOM 2403 C C . LYS A 1 308 ? -31.580 -15.203 9.498 1.00 85.69 308 LYS A C 1
ATOM 2405 O O . LYS A 1 308 ? -30.751 -14.340 9.217 1.00 85.69 308 LYS A O 1
ATOM 2410 N N . LEU A 1 309 ? -31.496 -16.454 9.059 1.00 82.50 309 LEU A N 1
ATOM 2411 C CA . LEU A 1 309 ? -30.442 -16.947 8.172 1.00 82.50 309 LEU A CA 1
ATOM 2412 C C . LEU A 1 309 ? -31.005 -17.168 6.772 1.00 82.50 309 LEU A C 1
ATOM 2414 O O . LEU A 1 309 ? -31.955 -17.927 6.598 1.00 82.50 309 LEU A O 1
ATOM 2418 N N . THR A 1 310 ? -30.372 -16.548 5.783 1.00 78.81 310 THR A N 1
ATOM 2419 C CA . THR A 1 310 ? -30.673 -16.732 4.361 1.00 78.81 310 THR A CA 1
ATOM 2420 C C . THR A 1 310 ? -29.436 -17.340 3.696 1.00 78.81 310 THR A C 1
ATOM 2422 O O . THR A 1 310 ? -28.578 -16.602 3.195 1.00 78.81 310 THR A O 1
ATOM 2425 N N . PRO A 1 311 ? -29.270 -18.676 3.764 1.00 74.25 311 PRO A N 1
ATOM 2426 C CA . PRO A 1 311 ? -28.148 -19.358 3.136 1.00 74.25 311 PRO A CA 1
ATOM 2427 C C . PRO A 1 311 ? -28.232 -19.184 1.627 1.00 74.25 311 PRO A C 1
ATOM 2429 O O . PRO A 1 311 ? -29.293 -19.325 1.025 1.00 74.25 311 PRO A O 1
ATOM 2432 N N . LEU A 1 312 ? -27.093 -18.912 1.009 1.00 69.81 312 LEU A N 1
ATOM 2433 C CA . LEU A 1 312 ? -26.968 -18.762 -0.435 1.00 69.81 312 LEU A CA 1
ATOM 2434 C C . LEU A 1 312 ? -25.876 -19.710 -0.936 1.00 69.81 312 LEU A C 1
ATOM 2436 O O . LEU A 1 312 ? -24.978 -19.331 -1.687 1.00 69.81 312 LEU A O 1
ATOM 2440 N N . ALA A 1 313 ? -25.945 -20.963 -0.477 1.00 57.22 313 ALA A N 1
ATOM 2441 C CA . ALA A 1 313 ? -25.075 -22.032 -0.939 1.00 57.22 313 ALA A CA 1
ATOM 2442 C C . ALA A 1 313 ? -25.226 -22.195 -2.462 1.00 57.22 313 ALA A C 1
ATOM 2444 O O . ALA A 1 313 ? -26.337 -22.337 -2.967 1.00 57.22 313 ALA A O 1
ATOM 2445 N N . GLY A 1 314 ? -24.110 -22.119 -3.191 1.00 52.31 314 GLY A N 1
ATOM 2446 C CA . GLY A 1 314 ? -24.099 -22.165 -4.658 1.00 52.31 314 GLY A CA 1
ATOM 2447 C C . GLY A 1 314 ? -24.445 -20.844 -5.361 1.00 52.31 314 GLY A C 1
ATOM 2448 O O . GLY A 1 314 ? -24.509 -20.817 -6.585 1.00 52.31 314 GLY A O 1
ATOM 2449 N N . ALA A 1 315 ? -24.656 -19.739 -4.635 1.00 51.28 315 ALA A N 1
ATOM 2450 C CA . ALA A 1 315 ? -24.824 -18.428 -5.257 1.00 51.28 315 ALA A CA 1
ATOM 2451 C C . ALA A 1 315 ? -23.468 -17.820 -5.645 1.00 51.28 315 ALA A C 1
ATOM 2453 O O . ALA A 1 315 ? -22.580 -17.677 -4.804 1.00 51.28 315 ALA A O 1
ATOM 2454 N N . ASP A 1 316 ? -23.337 -17.400 -6.904 1.00 54.38 316 ASP A N 1
ATOM 2455 C CA . ASP A 1 316 ? -22.195 -16.609 -7.369 1.00 54.38 316 ASP A CA 1
ATOM 2456 C C . ASP A 1 316 ? -22.088 -15.282 -6.571 1.00 54.38 316 ASP A C 1
ATOM 2458 O O . ASP A 1 316 ? -23.114 -14.637 -6.312 1.00 54.38 316 ASP A O 1
ATOM 2462 N N . PRO A 1 317 ? -20.879 -14.840 -6.164 1.00 53.19 317 PRO A N 1
ATOM 2463 C CA . PRO A 1 317 ? -20.606 -13.532 -5.562 1.00 53.19 317 PRO A CA 1
ATOM 2464 C C . PRO A 1 317 ? -21.381 -12.325 -6.116 1.00 53.19 317 PRO A C 1
ATOM 2466 O O . PRO A 1 317 ? -21.752 -11.430 -5.349 1.00 53.19 317 PRO A O 1
ATOM 2469 N N . SER A 1 318 ? -21.664 -12.283 -7.421 1.00 54.81 318 SER A N 1
ATOM 2470 C CA . SER A 1 318 ? -22.471 -11.219 -8.037 1.00 54.81 318 SER A CA 1
ATOM 2471 C C . SER A 1 318 ? -23.920 -11.208 -7.518 1.00 54.81 318 SER A C 1
ATOM 2473 O O . SER A 1 318 ? -24.469 -10.153 -7.184 1.00 54.81 318 SER A O 1
ATOM 2475 N N . LYS A 1 319 ? -24.511 -12.396 -7.349 1.00 56.97 319 LYS A N 1
ATOM 2476 C CA . LYS A 1 319 ? -25.856 -12.615 -6.811 1.00 56.97 319 LYS A CA 1
ATOM 2477 C C . LYS A 1 319 ? -25.915 -12.216 -5.337 1.00 56.97 319 LYS A C 1
ATOM 2479 O O . LYS A 1 319 ? -26.856 -11.535 -4.942 1.00 56.97 319 LYS A O 1
ATOM 2484 N N . LEU A 1 320 ? -24.879 -12.538 -4.556 1.00 56.38 320 LEU A N 1
ATOM 2485 C CA . LEU A 1 320 ? -24.744 -12.106 -3.155 1.00 56.38 320 LEU A CA 1
ATOM 2486 C C . LEU A 1 320 ? -24.753 -10.576 -3.021 1.00 56.38 320 LEU A C 1
ATOM 2488 O O . LEU A 1 320 ? -25.501 -10.028 -2.213 1.00 56.38 320 LEU A O 1
ATOM 2492 N N . SER A 1 321 ? -23.965 -9.890 -3.852 1.00 56.00 321 SER A N 1
ATOM 2493 C CA . SER A 1 321 ? -23.886 -8.423 -3.877 1.00 56.00 321 SER A CA 1
ATOM 2494 C C . SER A 1 321 ? -25.209 -7.771 -4.298 1.00 56.00 321 SER A C 1
ATOM 2496 O O . SER A 1 321 ? -25.624 -6.753 -3.735 1.00 56.00 321 SER A O 1
ATOM 2498 N N . ARG A 1 322 ? -25.916 -8.375 -5.264 1.00 61.31 322 ARG A N 1
ATOM 2499 C CA . ARG A 1 322 ? -27.216 -7.888 -5.743 1.00 61.31 322 ARG A CA 1
ATOM 2500 C C . ARG A 1 322 ? -28.298 -8.000 -4.671 1.00 61.31 322 ARG A C 1
ATOM 2502 O O . ARG A 1 322 ? -29.029 -7.033 -4.475 1.00 61.31 322 ARG A O 1
ATOM 2509 N N . VAL A 1 323 ? -28.376 -9.133 -3.967 1.00 56.59 323 VAL A N 1
ATOM 2510 C CA . VAL A 1 323 ? -29.354 -9.316 -2.880 1.00 56.59 323 VAL A CA 1
ATOM 2511 C C . VAL A 1 323 ? -29.036 -8.382 -1.709 1.00 56.59 323 VAL A C 1
ATOM 2513 O O . VAL A 1 323 ? -29.931 -7.689 -1.246 1.00 56.59 323 VAL A O 1
ATOM 2516 N N . GLU A 1 324 ? -27.768 -8.250 -1.304 1.00 56.72 324 GLU A N 1
ATOM 2517 C CA . GLU A 1 324 ? -27.354 -7.272 -0.282 1.00 56.72 324 GLU A CA 1
ATOM 2518 C C . GLU A 1 324 ? -27.759 -5.841 -0.672 1.00 56.72 324 GLU A C 1
ATOM 2520 O O . GLU A 1 324 ? -28.380 -5.119 0.108 1.00 56.72 324 GLU A O 1
ATOM 2525 N N . SER A 1 325 ? -27.478 -5.444 -1.914 1.00 55.06 325 SER A N 1
ATOM 2526 C CA . SER A 1 325 ? -27.831 -4.121 -2.433 1.00 55.06 325 SER A CA 1
ATOM 2527 C C . SER A 1 325 ? -29.342 -3.889 -2.492 1.00 55.06 325 SER A C 1
ATOM 2529 O O . SER A 1 325 ? -29.780 -2.756 -2.297 1.00 55.06 325 SER A O 1
ATOM 2531 N N . ALA A 1 326 ? -30.132 -4.928 -2.779 1.00 55.97 326 ALA A N 1
ATOM 2532 C CA . ALA A 1 326 ? -31.591 -4.870 -2.783 1.00 55.97 326 ALA A CA 1
ATOM 2533 C C . ALA A 1 326 ? -32.142 -4.728 -1.357 1.00 55.97 326 ALA A C 1
ATOM 2535 O O . ALA A 1 326 ? -32.961 -3.844 -1.113 1.00 55.97 326 ALA A O 1
ATOM 2536 N N . THR A 1 327 ? -31.624 -5.503 -0.400 1.00 53.12 327 THR A N 1
ATOM 2537 C CA . THR A 1 327 ? -31.982 -5.402 1.022 1.00 53.12 327 THR A CA 1
ATOM 2538 C C . THR A 1 327 ? -31.627 -4.026 1.592 1.00 53.12 327 THR A C 1
ATOM 2540 O O . THR A 1 327 ? -32.449 -3.407 2.267 1.00 53.12 327 THR A O 1
ATOM 2543 N N . ILE A 1 328 ? -30.447 -3.487 1.266 1.00 50.94 328 ILE A N 1
ATOM 2544 C CA . ILE A 1 328 ? -30.036 -2.134 1.677 1.00 50.94 328 ILE A CA 1
ATOM 2545 C C . ILE A 1 328 ? -30.920 -1.065 1.019 1.00 50.94 328 ILE A C 1
ATOM 2547 O O . ILE A 1 328 ? -31.358 -0.138 1.695 1.00 50.94 328 ILE A O 1
ATOM 2551 N N . ARG A 1 329 ? -31.225 -1.172 -0.283 1.00 50.81 329 ARG A N 1
ATOM 2552 C CA . ARG A 1 329 ? -32.097 -0.200 -0.973 1.00 50.81 329 ARG A CA 1
ATOM 2553 C C . ARG A 1 329 ? -33.515 -0.182 -0.420 1.00 50.81 329 ARG A C 1
ATOM 2555 O O . ARG A 1 329 ? -34.082 0.894 -0.275 1.00 50.81 329 ARG A O 1
ATOM 2562 N N . HIS A 1 330 ? -34.068 -1.353 -0.129 1.00 48.22 330 HIS A N 1
ATOM 2563 C CA . HIS A 1 330 ? -35.438 -1.484 0.348 1.00 48.22 330 HIS A CA 1
ATOM 2564 C C . HIS A 1 330 ? -35.607 -0.917 1.768 1.00 48.22 330 HIS A C 1
ATOM 2566 O O . HIS A 1 330 ? -36.662 -0.384 2.092 1.00 48.22 330 HIS A O 1
ATOM 2572 N N . TRP A 1 331 ? -34.564 -0.973 2.607 1.00 47.69 331 TRP A N 1
ATOM 2573 C CA . TRP A 1 331 ? -34.670 -0.621 4.027 1.00 47.69 331 TRP A CA 1
ATOM 2574 C C . TRP A 1 331 ? -33.798 0.568 4.505 1.00 47.69 331 TRP A C 1
ATOM 2576 O O . TRP A 1 331 ? -33.937 0.988 5.655 1.00 47.69 331 TRP A O 1
ATOM 2586 N N . GLY A 1 332 ? -32.931 1.138 3.656 1.00 43.44 332 GLY A N 1
ATOM 2587 C CA . GLY A 1 332 ? -32.124 2.348 3.910 1.00 43.44 332 GLY A CA 1
ATOM 2588 C C . GLY A 1 332 ? -30.675 2.104 4.382 1.00 43.44 332 GLY A C 1
ATOM 2589 O O . GLY A 1 332 ? -30.188 0.983 4.405 1.00 43.44 332 GLY A O 1
ATOM 2590 N N . THR A 1 333 ? -29.963 3.158 4.804 1.00 43.09 333 THR A N 1
ATOM 2591 C CA . THR A 1 333 ? -28.678 3.089 5.546 1.00 43.09 333 THR A CA 1
ATOM 2592 C C . THR A 1 333 ? -28.785 3.921 6.823 1.00 43.09 333 THR A C 1
ATOM 2594 O O . THR A 1 333 ? -29.369 5.003 6.782 1.00 43.09 333 THR A O 1
ATOM 2597 N N . ARG A 1 334 ? -28.197 3.484 7.944 1.00 39.59 334 ARG A N 1
ATOM 2598 C CA . ARG A 1 334 ? -28.156 4.265 9.195 1.00 39.59 334 ARG A CA 1
ATOM 2599 C C . ARG A 1 334 ? -26.741 4.793 9.437 1.00 39.59 334 ARG A C 1
ATOM 2601 O O . ARG A 1 334 ? -25.763 4.087 9.231 1.00 39.59 334 ARG A O 1
ATOM 2608 N N . THR A 1 335 ? -26.641 6.064 9.811 1.00 36.03 335 THR A N 1
ATOM 2609 C CA . THR A 1 335 ? -25.397 6.857 9.842 1.00 36.03 335 THR A CA 1
ATOM 2610 C C . THR A 1 335 ? -24.655 6.825 11.182 1.00 36.03 335 THR A C 1
ATOM 2612 O O . THR A 1 335 ? -23.585 7.421 11.294 1.00 36.03 335 THR A O 1
ATOM 2615 N N . GLN A 1 336 ? -25.180 6.128 12.193 1.00 35.59 336 GLN A N 1
ATOM 2616 C CA . GLN A 1 336 ? -24.550 5.955 13.505 1.00 35.59 336 GLN A CA 1
ATOM 2617 C C . GLN A 1 336 ? -24.340 4.458 13.761 1.00 35.59 336 GLN A C 1
ATOM 2619 O O . GLN A 1 336 ? -25.285 3.685 13.648 1.00 35.59 336 GLN A O 1
ATOM 2624 N N . GLY A 1 337 ? -23.097 4.049 14.029 1.00 37.41 337 GLY A N 1
ATOM 2625 C CA . GLY A 1 337 ? -22.756 2.657 14.335 1.00 37.41 337 GLY A CA 1
ATOM 2626 C C . GLY A 1 337 ? -23.064 2.301 15.781 1.00 37.41 337 GLY A C 1
ATOM 2627 O O . GLY A 1 337 ? -22.759 3.086 16.680 1.00 37.41 337 GLY A O 1
ATOM 2628 N N . GLY A 1 338 ? -23.644 1.122 15.980 1.00 35.16 338 GLY A N 1
ATOM 2629 C CA . GLY A 1 338 ? -23.949 0.564 17.290 1.00 35.16 338 GLY A CA 1
ATOM 2630 C C . GLY A 1 338 ? -22.808 -0.265 17.892 1.00 35.16 338 GLY A C 1
ATOM 2631 O O . GLY A 1 338 ? -21.799 -0.539 17.240 1.00 35.16 338 GLY A O 1
ATOM 2632 N N . PRO A 1 339 ? -22.966 -0.723 19.145 1.00 32.62 339 PRO A N 1
ATOM 2633 C CA . PRO A 1 339 ? -21.943 -1.463 19.893 1.00 32.62 339 PRO A CA 1
ATOM 2634 C C . PRO A 1 339 ? -21.591 -2.843 19.305 1.00 32.62 339 PRO A C 1
ATOM 2636 O O . PRO A 1 339 ? -20.594 -3.439 19.711 1.00 32.62 339 PRO A O 1
ATOM 2639 N N . LEU A 1 340 ? -22.378 -3.350 18.347 1.00 36.16 340 LEU A N 1
ATOM 2640 C CA . LEU A 1 340 ? -22.164 -4.643 17.685 1.00 36.16 340 LEU A CA 1
ATOM 2641 C C . LEU A 1 340 ? -21.785 -4.525 16.196 1.00 36.16 340 LEU A C 1
ATOM 2643 O O . LEU A 1 340 ? -21.616 -5.552 15.537 1.00 36.16 340 LEU A O 1
ATOM 2647 N N . THR A 1 341 ? -21.610 -3.315 15.646 1.00 44.53 341 THR A N 1
ATOM 2648 C CA . THR A 1 341 ? -21.250 -3.129 14.228 1.00 44.53 341 THR A CA 1
ATOM 2649 C C . THR A 1 341 ? -20.268 -1.981 13.981 1.00 44.53 341 THR A C 1
ATOM 2651 O O . THR A 1 341 ? -20.233 -0.951 14.650 1.00 44.53 341 THR A O 1
ATOM 2654 N N . ASN A 1 342 ? -19.414 -2.184 12.976 1.00 38.97 342 ASN A N 1
ATOM 2655 C CA . ASN A 1 342 ? -18.407 -1.234 12.518 1.00 38.97 342 ASN A CA 1
ATOM 2656 C C . ASN A 1 342 ? -18.963 -0.463 11.310 1.00 38.97 342 ASN A C 1
ATOM 2658 O O . ASN A 1 342 ? -19.215 -1.049 10.262 1.00 38.97 342 ASN A O 1
ATOM 2662 N N . VAL A 1 343 ? -19.084 0.863 11.429 1.00 34.56 343 VAL A N 1
ATOM 2663 C CA . VAL A 1 343 ? -19.579 1.796 10.388 1.00 34.56 343 VAL A CA 1
ATOM 2664 C C . VAL A 1 343 ? -18.858 1.649 9.029 1.00 34.56 343 VAL A C 1
ATOM 2666 O O . VAL A 1 343 ? -19.382 2.053 7.993 1.00 34.56 343 VAL A O 1
ATOM 2669 N N . LYS A 1 344 ? -17.668 1.033 8.983 1.00 38.25 344 LYS A N 1
ATOM 2670 C CA . LYS A 1 344 ? -16.840 0.893 7.772 1.00 38.25 344 LYS A CA 1
ATOM 2671 C C . LYS A 1 344 ? -17.372 -0.078 6.698 1.00 38.25 344 LYS A C 1
ATOM 2673 O O . LYS A 1 344 ? -16.833 -0.049 5.594 1.00 38.25 344 LYS A O 1
ATOM 2678 N N . THR A 1 345 ? -18.395 -0.901 6.964 1.00 42.56 345 THR A N 1
ATOM 2679 C CA . THR A 1 345 ? -18.912 -1.924 6.017 1.00 42.56 345 THR A CA 1
ATOM 2680 C C . THR A 1 345 ? -20.323 -1.673 5.459 1.00 42.56 345 THR A C 1
ATOM 2682 O O . THR A 1 345 ? -20.838 -2.544 4.772 1.00 42.56 345 THR A O 1
ATOM 2685 N N . ARG A 1 346 ? -20.927 -0.488 5.667 1.00 39.09 346 ARG A N 1
ATOM 2686 C CA . ARG A 1 346 ? -22.313 -0.145 5.242 1.00 39.09 346 ARG A CA 1
ATOM 2687 C C . ARG A 1 346 ? -23.389 -1.088 5.807 1.00 39.09 346 ARG A C 1
ATOM 2689 O O . ARG A 1 346 ? -24.169 -1.677 5.070 1.00 39.09 346 ARG A O 1
ATOM 2696 N N . GLU A 1 347 ? -23.464 -1.171 7.130 1.00 38.84 347 GLU A N 1
ATOM 2697 C CA . GLU A 1 347 ? -24.427 -2.015 7.848 1.00 38.84 347 GLU A CA 1
ATOM 2698 C C . GLU A 1 347 ? -25.468 -1.144 8.599 1.00 38.84 347 GLU A C 1
ATOM 2700 O O . GLU A 1 347 ? -25.116 -0.126 9.191 1.00 38.84 347 GLU A O 1
ATOM 2705 N N . LEU A 1 348 ? -26.757 -1.498 8.499 1.00 33.69 348 LEU A N 1
ATOM 2706 C CA . LEU A 1 348 ? -27.945 -0.776 9.010 1.00 33.69 348 LEU A CA 1
ATOM 2707 C C . LEU A 1 348 ? -28.150 -0.936 10.536 1.00 33.69 348 LEU A C 1
ATOM 2709 O O . LEU A 1 348 ? -27.981 -2.050 11.017 1.00 33.69 348 LEU A O 1
ATOM 2713 N N . GLU A 1 349 ? -28.613 0.101 11.266 1.00 40.84 349 GLU A N 1
ATOM 2714 C CA . GLU A 1 349 ? -29.103 -0.029 12.661 1.00 40.84 349 GLU A CA 1
ATOM 2715 C C . GLU A 1 349 ? -30.200 0.962 13.102 1.00 40.84 349 GLU A C 1
ATOM 2717 O O . GLU A 1 349 ? -30.037 2.171 12.951 1.00 40.84 349 GLU A O 1
ATOM 2722 N N . VAL A 1 350 ? -31.290 0.480 13.728 1.00 30.14 350 VAL A N 1
ATOM 2723 C CA . VAL A 1 350 ? -32.304 1.335 14.371 1.00 30.14 350 VAL A CA 1
ATOM 2724 C C . VAL A 1 350 ? -31.968 1.693 15.825 1.00 30.14 350 VAL A C 1
ATOM 2726 O O . VAL A 1 350 ? -31.955 0.806 16.666 1.00 30.14 350 VAL A O 1
ATOM 2729 N N . LEU A 1 351 ? -31.757 2.988 16.123 1.00 30.55 351 LEU A N 1
ATOM 2730 C CA . LEU A 1 351 ? -31.621 3.556 17.478 1.00 30.55 351 LEU A CA 1
ATOM 2731 C C . LEU A 1 351 ? -32.712 3.020 18.427 1.00 30.55 351 LEU A C 1
ATOM 2733 O O . LEU A 1 351 ? -33.877 2.950 18.013 1.00 30.55 351 LEU A O 1
ATOM 2737 N N . PRO A 1 352 ? -32.388 2.742 19.704 1.00 32.84 352 PRO A N 1
ATOM 2738 C CA . PRO A 1 352 ? -33.411 2.592 20.722 1.00 32.84 352 PRO A CA 1
ATOM 2739 C C . PRO A 1 352 ? -34.229 3.885 20.816 1.00 32.84 352 PRO A C 1
ATOM 2741 O O . PRO A 1 352 ? -33.690 4.992 20.847 1.00 32.84 352 PRO A O 1
ATOM 2744 N N . LEU A 1 353 ? -35.550 3.718 20.819 1.00 29.78 353 LEU A N 1
ATOM 2745 C CA . LEU A 1 353 ? -36.495 4.770 21.164 1.00 29.78 353 LEU A CA 1
ATOM 2746 C C . LEU A 1 353 ? -36.284 5.189 22.629 1.00 29.78 353 LEU A C 1
ATOM 2748 O O . LEU A 1 353 ? -36.008 4.340 23.472 1.00 29.78 353 LEU A O 1
ATOM 2752 N N . SER A 1 354 ? -36.482 6.491 22.846 1.00 29.56 354 SER A N 1
ATOM 2753 C CA . SER A 1 354 ? -36.601 7.256 24.097 1.00 29.56 354 SER A CA 1
ATOM 2754 C C . SER 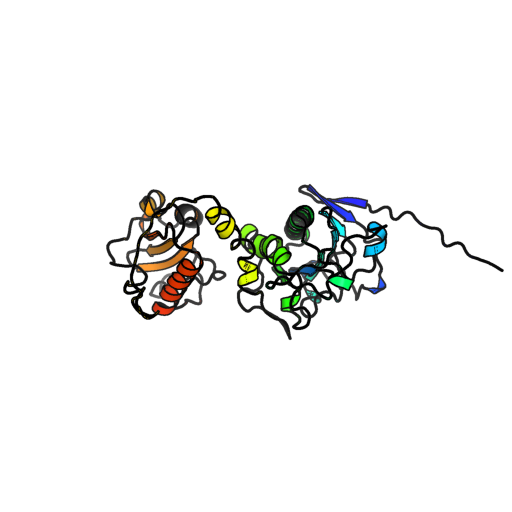A 1 354 ? -35.351 7.457 24.967 1.00 29.56 354 SER A C 1
ATOM 2756 O O . SER A 1 354 ? -34.866 6.565 25.653 1.00 29.56 354 SER A O 1
ATOM 2758 N N . THR A 1 355 ? -34.894 8.712 24.933 1.00 38.56 355 THR A N 1
ATOM 2759 C CA . THR A 1 355 ? -34.691 9.610 26.085 1.00 38.56 355 THR A CA 1
ATOM 2760 C C . THR A 1 355 ? -35.115 9.081 27.461 1.00 38.56 355 THR A C 1
ATOM 2762 O O . THR A 1 355 ? -36.213 8.554 27.586 1.00 38.56 355 THR A O 1
ATOM 2765 N N . GLU A 1 356 ? -34.291 9.409 28.467 1.00 36.78 356 GLU A N 1
ATOM 2766 C CA . GLU A 1 356 ? -34.436 9.211 29.926 1.00 36.78 356 GLU A CA 1
ATOM 2767 C C . GLU A 1 356 ? -33.702 7.991 30.507 1.00 36.78 356 GLU A C 1
ATOM 2769 O O . GLU A 1 356 ? -34.138 6.858 30.357 1.00 36.78 356 GLU A O 1
ATOM 2774 N N . ALA A 1 357 ? -32.575 8.274 31.182 1.00 29.42 357 ALA A N 1
ATOM 2775 C CA . ALA A 1 357 ? -32.060 7.626 32.404 1.00 29.42 357 ALA A CA 1
ATOM 2776 C C . ALA A 1 357 ? -30.518 7.646 32.446 1.00 29.42 357 ALA A C 1
ATOM 2778 O O . ALA A 1 357 ? -29.855 6.631 32.260 1.00 29.42 357 ALA A O 1
ATOM 2779 N N . TRP A 1 358 ? -29.954 8.825 32.710 1.00 28.81 358 TRP A N 1
ATOM 2780 C CA . TRP A 1 358 ? -28.699 8.952 33.457 1.00 28.81 358 TRP A CA 1
ATOM 2781 C C . TRP A 1 358 ? -28.907 10.058 34.495 1.00 28.81 358 TRP A C 1
ATOM 2783 O O . TRP A 1 358 ? -28.581 11.221 34.264 1.00 28.81 358 TRP A O 1
ATOM 2793 N N . THR A 1 359 ? -29.548 9.679 35.599 1.00 34.12 359 THR A N 1
ATOM 2794 C CA . THR A 1 359 ? -29.209 10.182 36.937 1.00 34.12 359 THR A CA 1
ATOM 2795 C C . THR A 1 359 ? -28.365 9.126 37.610 1.00 34.12 359 THR A C 1
ATOM 2797 O O . THR A 1 359 ? -28.800 7.951 37.533 1.00 34.12 359 THR A O 1
#